Protein AF-A0A939XNK9-F1 (afdb_monomer)

Foldseek 3Di:
DEQCVVPPPVLVVVLVCVVVVDDDDYYHLFCCCVDPVSCVSNVVSDDDDDDDFDDLVVLCVLVVHDQDVPSCPPPCVVVSVVSVVVCVVQNRHSCCVVDPPRVVVVVVVVVCLLVPQQCVVVVQPDSPLLVLLVVVCVVQVPHDDDLVNSQVSSVVVVDHDDSVSSVVSVVSCVRSVNDDDDDDPPDPPPDD

Mean predicted aligned error: 6.75 Å

Secondary structure (DSSP, 8-state):
--SGGGSTTHHHHHHHHHHTT-------SSGGGGSHHHHHHHTT-------PSPPHHHHHHHTT-PPPTTGGGSTHHHHHHHHHHHHHHH-S-GGGGT-S-HHHHHHHHHHHIIIIIIIITTT-S-HHHHHHHHHHHHHTTTS---HHHHHHHHHTTT----HHHHHHHHHHHHHTTS------TTS-----

Structure (mmCIF, N/CA/C/O backbone):
data_AF-A0A939XNK9-F1
#
_entry.id   AF-A0A939XNK9-F1
#
loop_
_atom_site.group_PDB
_atom_site.id
_atom_site.type_symbol
_atom_site.label_atom_id
_atom_site.label_alt_id
_atom_site.label_comp_id
_atom_site.label_asym_id
_atom_site.label_entity_id
_atom_site.label_seq_id
_atom_site.pdbx_PDB_ins_code
_atom_site.Cartn_x
_atom_site.Cartn_y
_atom_site.Cartn_z
_atom_site.occupancy
_atom_site.B_iso_or_equiv
_atom_site.auth_seq_id
_atom_site.auth_comp_id
_atom_site.auth_asym_id
_atom_site.auth_atom_id
_atom_site.pdbx_PDB_model_num
ATOM 1 N N . MET A 1 1 ? -12.037 -14.938 -11.636 1.00 82.06 1 MET A N 1
ATOM 2 C CA . MET A 1 1 ? -13.053 -14.245 -10.818 1.00 82.06 1 MET A CA 1
ATOM 3 C C . MET A 1 1 ? -12.400 -12.977 -10.329 1.00 82.06 1 MET A C 1
ATOM 5 O O . MET A 1 1 ? -11.336 -13.089 -9.734 1.00 82.06 1 MET A O 1
ATOM 9 N N . ASP A 1 2 ? -12.969 -11.823 -10.664 1.00 85.50 2 ASP A N 1
ATOM 10 C CA . ASP A 1 2 ? -12.349 -10.524 -10.394 1.00 85.50 2 ASP A CA 1
ATOM 11 C C . ASP A 1 2 ? -13.066 -9.781 -9.272 1.00 85.50 2 ASP A C 1
ATOM 13 O O . ASP A 1 2 ? -14.281 -9.925 -9.128 1.00 85.50 2 ASP A O 1
ATOM 17 N N . GLU A 1 3 ? -12.301 -9.037 -8.473 1.00 81.88 3 GLU A N 1
ATOM 18 C CA . GLU A 1 3 ? -12.779 -8.264 -7.320 1.00 81.88 3 GLU A CA 1
ATOM 19 C C . GLU A 1 3 ? -13.677 -9.085 -6.372 1.00 81.88 3 GLU A C 1
ATOM 21 O O . GLU A 1 3 ? -14.705 -8.614 -5.864 1.00 81.88 3 GLU A O 1
ATOM 26 N N . ILE A 1 4 ? -13.297 -10.352 -6.146 1.00 84.25 4 ILE A N 1
ATOM 27 C CA . ILE A 1 4 ? -14.173 -11.332 -5.494 1.00 84.25 4 ILE A CA 1
ATOM 28 C C . ILE A 1 4 ? -14.442 -11.012 -4.019 1.00 84.25 4 ILE A C 1
ATOM 30 O O . ILE A 1 4 ? -15.428 -11.475 -3.454 1.00 84.25 4 ILE A O 1
ATOM 34 N N . GLN A 1 5 ? -13.607 -10.174 -3.397 1.00 78.00 5 GLN A N 1
ATOM 35 C CA . GLN A 1 5 ? -13.749 -9.746 -2.004 1.00 78.00 5 GLN A CA 1
ATOM 36 C C . GLN A 1 5 ? -15.013 -8.914 -1.720 1.00 78.00 5 GLN A C 1
ATOM 38 O O . GLN A 1 5 ? -15.206 -8.466 -0.588 1.00 78.00 5 GLN A O 1
ATOM 43 N N . ASN A 1 6 ? -15.829 -8.652 -2.740 1.00 81.12 6 ASN A N 1
ATOM 44 C CA . ASN A 1 6 ? -17.124 -7.986 -2.628 1.00 81.12 6 ASN A CA 1
ATOM 45 C C . ASN A 1 6 ? -18.311 -8.968 -2.641 1.00 81.12 6 ASN A C 1
ATOM 47 O O . ASN A 1 6 ? -19.452 -8.527 -2.538 1.00 81.12 6 ASN A O 1
ATOM 51 N N . ILE A 1 7 ? -18.067 -10.272 -2.800 1.00 85.69 7 ILE A N 1
ATOM 52 C CA . ILE A 1 7 ? -19.102 -11.310 -2.870 1.00 85.69 7 ILE A CA 1
ATOM 53 C C . ILE A 1 7 ? -18.978 -12.199 -1.638 1.00 85.69 7 ILE A C 1
ATOM 55 O O . ILE A 1 7 ? -17.939 -12.809 -1.446 1.00 85.69 7 ILE A O 1
ATOM 59 N N . ASP A 1 8 ? -20.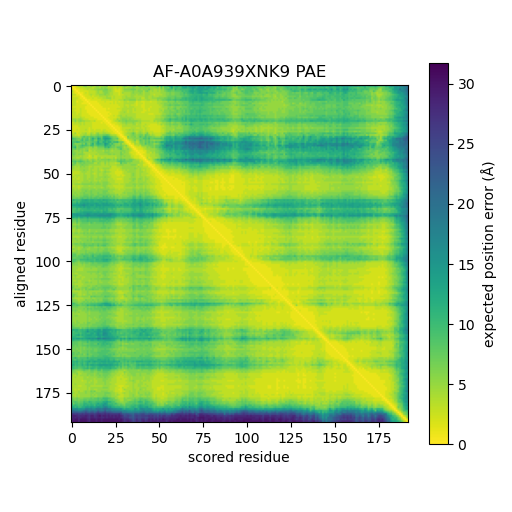023 -12.329 -0.829 1.00 85.19 8 ASP A N 1
ATOM 60 C CA . ASP A 1 8 ? -19.979 -13.191 0.358 1.00 85.19 8 ASP A CA 1
ATOM 61 C C . ASP A 1 8 ? -20.015 -14.689 -0.004 1.00 85.19 8 ASP A C 1
ATOM 63 O O . ASP A 1 8 ? -20.729 -1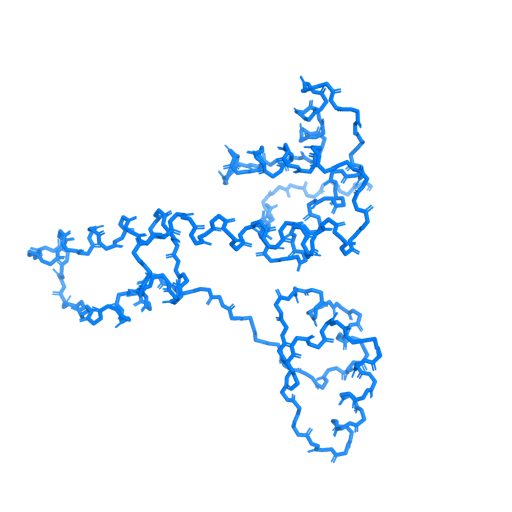5.115 -0.915 1.00 85.19 8 ASP A O 1
ATOM 67 N N . GLY A 1 9 ? -19.249 -15.511 0.725 1.00 86.12 9 GLY A N 1
ATOM 68 C CA . GLY A 1 9 ? -19.231 -16.974 0.575 1.00 86.12 9 GLY A CA 1
ATOM 69 C C . GLY A 1 9 ? -18.524 -17.492 -0.683 1.00 86.12 9 GLY A C 1
ATOM 70 O O . GLY A 1 9 ? -18.608 -18.687 -1.003 1.00 86.12 9 GLY A O 1
ATOM 71 N N . TRP A 1 10 ? -17.816 -16.623 -1.407 1.00 88.69 10 TRP A N 1
ATOM 72 C CA . TRP A 1 10 ? -17.075 -16.974 -2.619 1.00 88.69 10 TRP A CA 1
ATOM 73 C C . TRP A 1 10 ? -16.047 -18.086 -2.387 1.00 88.69 10 TRP A C 1
ATOM 75 O O . TRP A 1 10 ? -15.791 -18.908 -3.270 1.00 88.69 10 TRP A O 1
ATOM 85 N N . GLU A 1 11 ? -15.476 -18.144 -1.188 1.00 87.31 11 GLU A N 1
ATOM 86 C CA . GLU A 1 11 ? -14.452 -19.094 -0.786 1.00 87.31 11 GLU A CA 1
ATOM 87 C C . GLU A 1 11 ? -14.973 -20.537 -0.800 1.00 87.31 11 GLU A C 1
ATOM 89 O O . GLU A 1 11 ? -14.255 -21.461 -1.189 1.00 87.31 11 GLU A O 1
ATOM 94 N N . HIS A 1 12 ? -16.251 -20.750 -0.473 1.00 89.00 12 HIS A N 1
ATOM 95 C CA . HIS A 1 12 ? -16.884 -22.065 -0.563 1.00 89.00 12 HIS A CA 1
ATOM 96 C C . HIS A 1 12 ? -17.082 -22.503 -2.013 1.00 89.00 12 HIS A C 1
ATOM 98 O O . HIS A 1 12 ? -16.862 -23.674 -2.342 1.00 89.00 12 HIS A O 1
ATOM 104 N N . PHE A 1 13 ? -17.450 -21.565 -2.886 1.00 89.75 13 PHE A N 1
ATOM 105 C CA . PHE A 1 13 ? -17.590 -21.814 -4.316 1.00 89.75 13 PHE A CA 1
ATOM 106 C C . PHE A 1 13 ? -16.238 -22.148 -4.959 1.00 89.75 13 PHE A C 1
ATOM 108 O O . PHE A 1 13 ? -16.115 -23.176 -5.628 1.00 89.75 13 PHE A O 1
ATOM 115 N N . ALA A 1 14 ? -15.206 -21.346 -4.684 1.00 89.62 14 ALA A N 1
ATOM 116 C CA . ALA A 1 14 ? -13.844 -21.591 -5.153 1.00 89.62 14 ALA A CA 1
ATOM 117 C C . ALA A 1 14 ? -13.315 -22.951 -4.669 1.00 89.62 14 ALA A C 1
ATOM 119 O O . ALA A 1 14 ? -12.766 -23.726 -5.452 1.00 89.62 14 ALA A O 1
ATOM 120 N N . ARG A 1 15 ? -13.561 -23.295 -3.398 1.00 88.69 15 ARG A N 1
ATOM 121 C CA . ARG A 1 15 ? -13.185 -24.592 -2.821 1.00 88.69 15 ARG A CA 1
ATOM 122 C C . ARG A 1 15 ? -13.863 -25.770 -3.516 1.00 88.69 15 ARG A C 1
ATOM 124 O O . ARG A 1 15 ? -13.224 -26.803 -3.714 1.00 88.69 15 ARG A O 1
ATOM 131 N N . ARG A 1 16 ? -15.146 -25.640 -3.866 1.00 91.38 16 ARG A N 1
ATOM 132 C CA . ARG A 1 16 ? -15.883 -26.676 -4.603 1.00 91.38 16 ARG A CA 1
ATOM 133 C C . ARG A 1 16 ? -15.272 -26.904 -5.985 1.00 91.38 16 ARG A C 1
ATOM 135 O O . ARG A 1 16 ? -14.986 -28.044 -6.324 1.00 91.38 16 ARG A O 1
ATOM 142 N N . LEU A 1 17 ? -14.990 -25.836 -6.731 1.00 91.25 17 LEU A N 1
ATOM 143 C CA . LEU A 1 17 ? -14.341 -25.938 -8.043 1.00 91.25 17 LEU A CA 1
ATOM 144 C C . LEU A 1 17 ? -12.946 -26.576 -7.953 1.00 91.25 17 LEU A C 1
ATOM 146 O O . LEU A 1 17 ? -12.608 -27.449 -8.749 1.00 91.25 17 LEU A O 1
ATOM 150 N N . ALA A 1 18 ? -12.160 -26.203 -6.941 1.00 88.75 18 ALA A N 1
ATOM 151 C CA . ALA A 1 18 ? -10.854 -26.810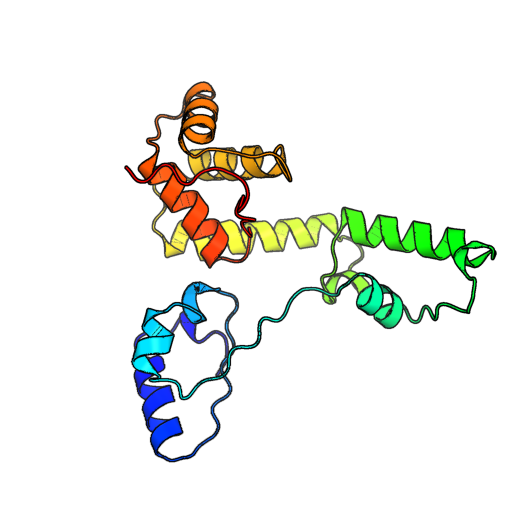 -6.704 1.00 88.75 18 ALA A CA 1
ATOM 152 C C . ALA A 1 18 ? -10.954 -28.309 -6.343 1.00 88.75 18 ALA A C 1
ATOM 154 O O . ALA A 1 18 ? -10.109 -29.102 -6.761 1.00 88.75 18 ALA A O 1
ATOM 155 N N . ASN A 1 19 ? -11.986 -28.725 -5.590 1.00 90.00 19 ASN A N 1
ATOM 156 C CA . ASN A 1 19 ? -12.263 -30.146 -5.319 1.00 90.00 19 ASN A CA 1
ATOM 157 C C . ASN A 1 19 ? -12.548 -30.927 -6.608 1.00 90.00 19 ASN A C 1
ATOM 159 O O . ASN A 1 19 ? -12.080 -32.054 -6.754 1.00 90.00 19 ASN A O 1
ATOM 163 N N . GLU A 1 20 ? -13.256 -30.305 -7.547 1.00 93.62 20 GLU A N 1
ATOM 164 C CA . GLU A 1 20 ? -13.547 -30.843 -8.880 1.00 93.62 20 GLU A CA 1
ATOM 165 C C . GLU A 1 20 ? -12.349 -30.762 -9.847 1.00 93.62 20 GLU A C 1
ATOM 167 O O . GLU A 1 20 ? -12.487 -31.070 -11.026 1.00 93.62 20 GLU A O 1
ATOM 172 N N . LYS A 1 21 ? -11.154 -30.406 -9.349 1.00 91.25 21 LYS A N 1
ATOM 173 C CA . LYS A 1 21 ? -9.891 -30.312 -10.104 1.00 91.25 21 LYS A CA 1
ATOM 174 C C . LYS A 1 21 ? -9.840 -29.188 -11.144 1.00 91.25 21 LYS A C 1
ATOM 176 O O . LYS A 1 21 ? -8.947 -29.191 -11.989 1.00 91.25 21 LYS A O 1
ATOM 181 N N . TYR A 1 22 ? -10.718 -28.192 -11.047 1.00 93.19 22 TYR A N 1
ATOM 182 C CA . TYR A 1 22 ? -10.589 -26.970 -11.838 1.00 93.19 22 TYR A CA 1
ATOM 183 C C . TYR A 1 22 ? -9.536 -26.026 -11.254 1.00 93.19 22 TYR A C 1
ATOM 185 O O . TYR A 1 22 ? -9.444 -25.839 -10.038 1.00 93.19 22 TYR A O 1
ATOM 193 N N . THR A 1 23 ? -8.792 -25.360 -12.137 1.00 90.06 23 THR A N 1
ATOM 194 C CA . THR A 1 23 ? -7.927 -24.234 -11.770 1.00 90.06 23 THR A CA 1
ATOM 195 C C . THR A 1 23 ? -8.760 -22.960 -11.702 1.00 90.06 23 THR A C 1
ATOM 197 O O . THR A 1 23 ? -9.348 -22.542 -12.699 1.00 90.06 23 THR A O 1
ATOM 200 N N . VAL A 1 24 ? -8.799 -22.323 -10.531 1.00 88.94 24 VAL A N 1
ATOM 201 C CA . VAL A 1 24 ? -9.557 -21.087 -10.307 1.00 88.94 24 VAL A CA 1
ATOM 202 C C . VAL A 1 24 ? -8.586 -19.930 -10.112 1.00 88.94 24 VAL A C 1
ATOM 204 O O . VAL A 1 24 ? -7.810 -19.921 -9.161 1.00 88.94 24 VAL A O 1
ATOM 207 N N . TYR A 1 25 ? -8.652 -18.939 -10.999 1.00 89.00 25 TYR A N 1
ATOM 208 C CA . TYR A 1 25 ? -7.920 -17.684 -10.843 1.00 89.00 25 TYR A CA 1
ATOM 209 C C . TYR A 1 25 ? -8.801 -16.653 -10.156 1.00 89.00 25 TYR A C 1
ATOM 211 O O . TYR A 1 25 ? -9.937 -16.402 -10.580 1.00 89.00 25 TYR A O 1
ATOM 219 N N . ILE A 1 26 ? -8.262 -16.058 -9.101 1.00 88.12 26 ILE A N 1
ATOM 220 C CA . ILE A 1 26 ? -8.970 -15.123 -8.241 1.00 88.12 26 ILE A CA 1
ATOM 221 C C . ILE A 1 26 ? -8.119 -13.872 -8.102 1.00 88.12 26 ILE A C 1
ATOM 223 O O . ILE A 1 26 ? -6.935 -13.962 -7.785 1.00 88.12 26 ILE A O 1
ATOM 227 N N . THR A 1 27 ? -8.728 -12.721 -8.350 1.00 88.12 27 THR A N 1
ATOM 228 C CA . THR A 1 27 ? -8.104 -11.412 -8.183 1.00 88.12 27 THR A CA 1
ATOM 229 C C . THR A 1 27 ? -8.916 -10.575 -7.208 1.00 88.12 27 THR A C 1
ATOM 231 O O . THR A 1 27 ? -10.133 -10.729 -7.076 1.00 88.12 27 THR A O 1
ATOM 234 N N . GLY A 1 28 ? -8.210 -9.701 -6.501 1.00 85.00 28 GLY A N 1
ATOM 235 C CA . GLY A 1 28 ? -8.791 -8.749 -5.576 1.00 85.00 28 GLY A CA 1
ATOM 236 C C . GLY A 1 28 ? -7.758 -7.719 -5.160 1.00 85.00 28 GLY A C 1
ATOM 237 O O . GLY A 1 28 ? -6.571 -8.016 -5.036 1.00 85.00 28 GLY A O 1
ATOM 238 N N . SER A 1 29 ? -8.219 -6.494 -4.959 1.00 78.88 29 SER A N 1
ATOM 239 C CA . SER A 1 29 ? -7.391 -5.331 -4.639 1.00 78.88 29 SER A CA 1
ATOM 240 C C . SER A 1 29 ? -7.123 -5.163 -3.134 1.00 78.88 29 SER A C 1
ATOM 242 O O . SER A 1 29 ? -6.476 -4.203 -2.723 1.00 78.88 29 SER A O 1
ATOM 244 N N . ASN A 1 30 ? -7.585 -6.102 -2.299 1.00 75.56 30 ASN A N 1
ATOM 245 C CA . ASN A 1 30 ? -7.521 -6.029 -0.837 1.00 75.56 30 ASN A CA 1
ATOM 246 C C . ASN A 1 30 ? -6.747 -7.214 -0.229 1.00 75.56 30 ASN A C 1
ATOM 248 O O . ASN A 1 30 ? -6.983 -8.370 -0.586 1.00 75.56 30 ASN A O 1
ATOM 252 N N . ALA A 1 31 ? -5.883 -6.938 0.752 1.00 69.19 31 ALA A N 1
ATOM 253 C CA . ALA A 1 31 ? -5.050 -7.941 1.416 1.00 69.19 31 ALA A CA 1
ATOM 254 C C . ALA A 1 31 ? -5.833 -8.904 2.322 1.00 69.19 31 ALA A C 1
ATOM 256 O O . ALA A 1 31 ? -5.334 -9.983 2.631 1.00 69.19 31 ALA A O 1
ATOM 257 N N . LYS A 1 32 ? -7.078 -8.591 2.707 1.00 68.31 32 LYS A N 1
ATOM 258 C CA . LYS A 1 32 ? -7.962 -9.515 3.435 1.00 68.31 32 LYS A CA 1
ATOM 259 C C . LYS A 1 32 ? -8.166 -10.818 2.667 1.00 68.31 32 LYS A C 1
ATOM 261 O O . LYS A 1 32 ? -8.354 -11.848 3.300 1.00 68.31 32 LYS A O 1
ATOM 266 N N . MET A 1 33 ? -8.045 -10.806 1.338 1.00 67.75 33 MET A N 1
ATOM 267 C CA . MET A 1 33 ? -8.027 -12.019 0.512 1.00 67.75 33 MET A CA 1
ATOM 268 C C . MET A 1 33 ? -6.898 -13.000 0.854 1.00 67.75 33 MET A C 1
ATOM 270 O O . MET A 1 33 ? -7.030 -14.199 0.628 1.00 67.75 33 MET A O 1
ATOM 274 N N . LEU A 1 34 ? -5.809 -12.493 1.428 1.00 63.47 34 LEU A N 1
ATOM 275 C CA . LEU A 1 34 ? -4.648 -13.253 1.882 1.00 63.47 34 LEU A CA 1
ATOM 276 C C . LEU A 1 34 ? -4.752 -13.641 3.367 1.00 63.47 34 LEU A C 1
ATOM 278 O O . LEU A 1 34 ? -3.807 -14.195 3.927 1.00 63.47 34 LEU A O 1
ATOM 282 N N . SER A 1 35 ? -5.876 -13.333 4.025 1.00 69.38 35 SER A N 1
ATOM 283 C CA . SER A 1 35 ? -6.068 -13.593 5.453 1.00 69.38 35 SER A CA 1
ATOM 284 C C . SER A 1 35 ? -6.036 -15.083 5.781 1.00 69.38 35 SER A C 1
ATOM 286 O O . SER A 1 35 ? -6.500 -15.924 5.008 1.00 69.38 35 SER A O 1
ATOM 288 N N . ARG A 1 36 ? -5.549 -15.402 6.987 1.00 64.69 36 ARG A N 1
ATOM 289 C CA . ARG A 1 36 ? -5.492 -16.772 7.527 1.00 64.69 36 ARG A CA 1
ATOM 290 C C . ARG A 1 36 ? -6.845 -17.491 7.482 1.00 64.69 36 ARG A C 1
ATOM 292 O O . ARG A 1 36 ? -6.871 -18.708 7.321 1.00 64.69 36 ARG A O 1
ATOM 299 N N . ASP A 1 37 ? -7.952 -16.759 7.567 1.00 70.00 37 ASP A N 1
ATOM 300 C CA . ASP A 1 37 ? -9.303 -17.325 7.515 1.00 70.00 37 ASP A CA 1
ATOM 301 C C . ASP A 1 37 ? -9.588 -17.963 6.148 1.00 70.00 37 ASP A C 1
ATOM 303 O O . ASP A 1 37 ? -10.008 -19.118 6.067 1.00 70.00 37 ASP A O 1
ATOM 307 N N . ILE A 1 38 ? -9.257 -17.266 5.056 1.00 76.56 38 ILE A N 1
ATOM 308 C CA . ILE A 1 38 ? -9.403 -17.792 3.690 1.00 76.56 38 ILE A CA 1
ATOM 309 C C . ILE A 1 38 ? -8.438 -18.952 3.455 1.00 76.56 38 ILE A C 1
ATOM 311 O O . ILE A 1 38 ? -8.825 -19.971 2.878 1.00 76.56 38 ILE A O 1
ATOM 315 N N . GLN A 1 39 ? -7.204 -18.836 3.955 1.00 76.31 39 GLN A N 1
ATOM 316 C CA . GLN A 1 39 ? -6.214 -19.913 3.878 1.00 76.31 39 GLN A CA 1
ATOM 317 C C . GLN A 1 39 ? -6.727 -21.198 4.545 1.00 76.31 39 GLN A C 1
ATOM 319 O O . GLN A 1 39 ? -6.592 -22.293 3.990 1.00 76.31 39 GLN A O 1
ATOM 324 N N . THR A 1 40 ? -7.379 -21.053 5.702 1.00 78.25 40 THR A N 1
ATOM 325 C CA . THR A 1 40 ? -7.991 -22.155 6.454 1.00 78.25 40 THR A CA 1
ATOM 326 C C . THR A 1 40 ? -9.143 -22.785 5.670 1.00 78.25 40 THR A C 1
ATOM 328 O O . THR A 1 40 ? -9.219 -24.009 5.566 1.00 78.25 40 THR A O 1
ATOM 331 N N . ILE A 1 41 ? -10.010 -21.975 5.052 1.00 83.56 41 ILE A N 1
ATOM 332 C CA . ILE A 1 41 ? -11.163 -22.475 4.285 1.00 83.56 41 ILE A CA 1
ATOM 333 C C . ILE A 1 41 ? -10.720 -23.231 3.027 1.00 83.56 41 ILE A C 1
ATOM 335 O O . ILE A 1 41 ? -11.267 -24.298 2.722 1.00 83.56 41 ILE A O 1
ATOM 339 N N . LEU A 1 42 ? -9.722 -22.711 2.309 1.00 82.44 42 LEU A N 1
ATOM 340 C CA . LEU A 1 42 ? -9.180 -23.338 1.102 1.00 82.44 42 LEU A CA 1
ATOM 341 C C . LEU A 1 42 ? -8.281 -24.545 1.423 1.00 82.44 42 LEU A C 1
ATOM 343 O O . LEU A 1 42 ? -8.082 -25.406 0.563 1.00 82.44 42 LEU A O 1
ATOM 347 N N . GLY A 1 43 ? -7.798 -24.672 2.663 1.00 80.56 43 GLY A N 1
ATOM 348 C CA . GLY A 1 43 ? -7.100 -25.858 3.164 1.00 80.56 43 GLY A CA 1
ATOM 349 C C . GLY A 1 43 ? -5.846 -26.192 2.356 1.00 80.56 43 GLY A C 1
ATOM 350 O O . GLY A 1 43 ? -5.701 -27.320 1.891 1.00 80.56 43 GLY A O 1
ATOM 351 N N . GLY A 1 44 ? -5.002 -25.187 2.101 1.00 77.19 44 GLY A N 1
ATOM 352 C CA . GLY A 1 44 ? -3.741 -25.336 1.360 1.00 77.19 44 GLY A CA 1
ATOM 353 C C . GLY A 1 44 ? -3.877 -25.508 -0.159 1.00 77.19 44 GLY A C 1
ATOM 354 O O . GLY A 1 44 ? -2.875 -25.668 -0.846 1.00 77.19 44 GLY A O 1
ATOM 355 N N . ARG A 1 45 ? -5.095 -25.456 -0.717 1.00 80.75 45 ARG A N 1
ATOM 356 C CA . ARG A 1 45 ? -5.349 -25.566 -2.170 1.00 80.75 45 ARG A CA 1
ATOM 357 C C . ARG A 1 45 ? -5.362 -24.210 -2.866 1.00 80.75 45 ARG A C 1
ATOM 359 O O . ARG A 1 45 ? -6.231 -23.929 -3.688 1.00 80.75 45 ARG A O 1
ATOM 366 N N . TYR A 1 46 ? -4.425 -23.356 -2.498 1.00 82.31 46 TYR A N 1
ATOM 367 C CA . TYR A 1 46 ? -4.270 -22.039 -3.089 1.00 82.31 46 TYR A CA 1
ATOM 368 C C . TYR A 1 46 ? -2.787 -21.681 -3.125 1.00 82.31 46 TYR A C 1
ATOM 370 O O . TYR A 1 46 ? -1.986 -22.212 -2.357 1.00 82.31 46 TYR A O 1
ATOM 378 N N . TRP A 1 47 ? -2.442 -20.782 -4.036 1.00 83.12 47 TRP A N 1
ATOM 379 C CA . TRP A 1 47 ? -1.131 -20.162 -4.105 1.00 83.12 47 TRP A CA 1
ATOM 380 C C . TRP A 1 47 ? -1.347 -18.662 -4.234 1.00 83.12 47 TRP A C 1
ATOM 382 O O . TRP A 1 47 ? -2.026 -18.219 -5.164 1.00 83.12 47 TRP A O 1
ATOM 392 N N . ASP A 1 48 ? -0.823 -17.889 -3.291 1.00 82.19 48 ASP A N 1
ATOM 393 C CA . ASP A 1 48 ? -0.923 -16.441 -3.320 1.00 82.19 48 ASP A CA 1
ATOM 394 C C . ASP A 1 48 ? 0.212 -15.804 -4.124 1.00 82.19 48 ASP A C 1
ATOM 396 O O . ASP A 1 48 ? 1.370 -16.219 -4.086 1.00 82.19 48 ASP A O 1
ATOM 400 N N . VAL A 1 49 ? -0.140 -14.766 -4.881 1.00 85.75 49 VAL A N 1
ATOM 401 C CA . VAL A 1 49 ? 0.818 -13.929 -5.599 1.00 85.75 49 VAL A CA 1
ATOM 402 C C . VAL A 1 49 ? 0.454 -12.480 -5.330 1.00 85.75 49 VAL A C 1
ATOM 404 O O . VAL A 1 49 ? -0.577 -11.993 -5.790 1.00 85.75 49 VAL A O 1
ATOM 407 N N . ALA A 1 50 ? 1.311 -11.784 -4.588 1.00 85.50 50 ALA A N 1
ATOM 408 C CA . ALA A 1 50 ? 1.190 -10.347 -4.413 1.00 85.50 50 ALA A CA 1
ATOM 409 C C . ALA A 1 50 ? 1.742 -9.626 -5.651 1.00 85.50 50 ALA A C 1
ATOM 411 O O . ALA A 1 50 ? 2.900 -9.820 -6.030 1.00 85.50 50 ALA A O 1
ATOM 412 N N . VAL A 1 51 ? 0.914 -8.785 -6.272 1.00 88.69 51 VAL A N 1
ATOM 413 C CA . VAL A 1 51 ? 1.311 -7.944 -7.407 1.00 88.69 51 VAL A CA 1
ATOM 414 C C . VAL A 1 51 ? 1.525 -6.525 -6.901 1.00 88.69 51 VAL A C 1
ATOM 416 O O . VAL A 1 51 ? 0.588 -5.859 -6.468 1.00 88.69 51 VAL A O 1
ATOM 419 N N . TYR A 1 52 ? 2.773 -6.072 -6.949 1.00 90.19 52 TYR A N 1
ATOM 420 C CA . TYR A 1 52 ? 3.158 -4.724 -6.543 1.00 90.19 52 TYR A CA 1
ATOM 421 C C . TYR A 1 52 ? 3.262 -3.795 -7.759 1.00 90.19 52 TYR A C 1
ATOM 423 O O . TYR A 1 52 ? 3.405 -4.273 -8.890 1.00 90.19 52 TYR A O 1
ATOM 431 N N . PRO A 1 53 ? 3.240 -2.464 -7.550 1.00 93.12 53 PRO A N 1
ATOM 432 C CA . PRO A 1 53 ? 3.686 -1.526 -8.571 1.00 93.12 53 PRO A CA 1
ATOM 433 C C . PRO A 1 53 ? 5.101 -1.875 -9.045 1.00 93.12 53 PRO A C 1
ATOM 435 O O . PRO A 1 53 ? 5.851 -2.556 -8.342 1.00 93.12 53 PRO A O 1
ATOM 438 N N . PHE A 1 54 ? 5.486 -1.374 -10.218 1.00 95.94 54 PHE A N 1
ATOM 439 C CA . PHE A 1 54 ? 6.809 -1.637 -10.766 1.00 95.94 54 PHE A CA 1
ATOM 440 C C . PHE A 1 54 ? 7.902 -1.304 -9.760 1.00 95.94 54 PHE A C 1
ATOM 442 O O . PHE A 1 54 ? 7.932 -0.215 -9.191 1.00 95.94 54 PHE A O 1
ATOM 449 N N . SER A 1 55 ? 8.857 -2.215 -9.619 1.00 95.62 55 SER A N 1
ATOM 450 C CA . SER A 1 55 ? 10.172 -1.872 -9.101 1.00 95.62 55 SER A CA 1
ATOM 451 C C . SER A 1 55 ? 10.836 -0.837 -10.012 1.00 95.62 55 SER A C 1
ATOM 453 O O . SER A 1 55 ? 10.534 -0.741 -11.204 1.00 95.62 55 SER A O 1
ATOM 455 N N . PHE A 1 56 ? 11.822 -0.098 -9.502 1.00 95.56 56 PHE A N 1
ATOM 456 C CA . PHE A 1 56 ? 12.530 0.882 -10.331 1.00 95.56 56 PHE A CA 1
ATOM 457 C C . PHE A 1 56 ? 13.162 0.254 -11.591 1.00 95.56 56 PHE A C 1
ATOM 459 O O . PHE A 1 56 ? 13.174 0.856 -12.664 1.00 95.56 56 PHE A O 1
ATOM 466 N N . LYS A 1 57 ? 13.621 -1.001 -11.500 1.00 93.94 57 LYS A N 1
ATOM 467 C CA . LYS A 1 57 ? 14.145 -1.755 -12.647 1.00 93.94 57 LYS A CA 1
ATOM 468 C C . LYS A 1 57 ? 13.068 -2.021 -13.704 1.00 93.94 57 LYS A C 1
ATOM 470 O O . LYS A 1 57 ? 13.329 -1.858 -14.896 1.00 93.94 57 LYS A O 1
ATOM 475 N N . GLU A 1 58 ? 11.873 -2.426 -13.287 1.00 95.62 58 GLU A N 1
ATOM 476 C CA . GLU A 1 58 ? 10.735 -2.619 -14.194 1.00 95.62 58 GLU A CA 1
ATOM 477 C C . GLU A 1 58 ? 10.259 -1.293 -14.780 1.00 95.62 58 GLU A C 1
ATOM 479 O O . GLU A 1 58 ? 9.958 -1.231 -15.967 1.00 95.62 58 GLU A O 1
ATOM 484 N N . PHE A 1 59 ? 10.294 -0.216 -13.996 1.00 95.81 59 PHE A N 1
ATOM 485 C CA . PHE A 1 59 ? 9.960 1.127 -14.453 1.00 95.81 59 PHE A CA 1
ATOM 486 C C . PHE A 1 59 ? 10.907 1.612 -15.563 1.00 95.81 59 PHE A C 1
ATOM 488 O O . PHE A 1 59 ? 10.453 2.133 -16.583 1.00 95.81 59 PHE A O 1
ATOM 495 N N . LEU A 1 60 ? 12.218 1.375 -15.423 1.00 94.31 60 LEU A N 1
ATOM 496 C CA . LEU A 1 60 ? 13.200 1.637 -16.483 1.00 94.31 60 LEU A CA 1
ATOM 497 C C . LEU A 1 60 ? 12.915 0.805 -17.738 1.00 94.31 60 LEU A C 1
ATOM 499 O O . LEU A 1 60 ? 12.924 1.340 -18.849 1.00 94.31 60 LEU A O 1
ATOM 503 N N . LYS A 1 61 ? 12.609 -0.488 -17.565 1.00 94.06 61 LYS A N 1
ATOM 504 C CA . LYS A 1 61 ? 12.259 -1.385 -18.674 1.00 94.06 61 LYS A CA 1
ATOM 505 C C . LYS A 1 61 ? 10.998 -0.911 -19.401 1.00 94.06 61 LYS A C 1
ATOM 507 O O . LYS A 1 61 ? 10.995 -0.870 -20.626 1.00 94.06 61 LYS A O 1
ATOM 512 N N . ALA A 1 62 ? 9.968 -0.503 -18.666 1.00 93.31 62 ALA A N 1
ATOM 513 C CA . ALA A 1 62 ? 8.720 0.015 -19.220 1.00 93.31 62 ALA A CA 1
ATOM 514 C C . ALA A 1 62 ? 8.912 1.352 -19.962 1.00 93.31 62 ALA A C 1
ATOM 516 O O . ALA A 1 62 ? 8.162 1.665 -20.882 1.00 93.31 62 ALA A O 1
ATOM 517 N N . ARG A 1 63 ? 9.959 2.113 -19.617 1.00 91.19 63 ARG A N 1
ATOM 518 C CA . ARG A 1 63 ? 10.410 3.310 -20.350 1.00 91.19 63 ARG A CA 1
ATOM 519 C C . ARG A 1 63 ? 11.399 3.030 -21.479 1.00 91.19 63 ARG A C 1
ATOM 521 O O . ARG A 1 63 ? 11.942 3.973 -22.046 1.00 91.19 63 ARG A O 1
ATOM 528 N N . ASN A 1 64 ? 11.635 1.762 -21.814 1.00 91.94 64 ASN A N 1
ATOM 529 C CA . ASN A 1 64 ? 12.596 1.334 -22.833 1.00 91.94 64 ASN A CA 1
ATOM 530 C C . ASN A 1 64 ? 14.042 1.797 -22.567 1.00 91.94 64 ASN A C 1
ATOM 532 O O . ASN A 1 64 ? 14.833 1.943 -23.498 1.00 91.94 64 ASN A O 1
ATOM 536 N N . VAL A 1 65 ? 14.417 1.992 -21.299 1.00 91.44 65 VAL A N 1
ATOM 537 C CA . VAL A 1 65 ? 15.785 2.350 -20.909 1.00 91.44 65 VAL A CA 1
ATOM 538 C C . VAL A 1 65 ? 16.573 1.081 -20.608 1.00 91.44 65 VAL A C 1
ATOM 540 O O . VAL A 1 65 ? 16.313 0.384 -19.626 1.00 91.44 65 VAL A O 1
ATOM 543 N N . LYS A 1 66 ? 17.557 0.781 -21.460 1.00 88.62 66 LYS A N 1
ATOM 544 C CA . LYS A 1 66 ? 18.520 -0.303 -21.238 1.00 88.62 66 LYS A CA 1
ATOM 545 C C . LYS A 1 66 ? 19.772 0.268 -20.583 1.00 88.62 66 LYS A C 1
ATOM 547 O O . LYS A 1 66 ? 20.386 1.190 -21.108 1.00 88.62 66 LYS A O 1
ATOM 552 N N . LEU A 1 67 ? 20.132 -0.281 -19.427 1.00 90.06 67 LEU A N 1
ATOM 553 C CA . LEU A 1 67 ? 21.348 0.099 -18.718 1.00 90.06 67 LEU A CA 1
ATOM 554 C C . LEU A 1 67 ? 22.534 -0.669 -19.303 1.00 90.06 67 LEU A C 1
ATOM 556 O O . LEU A 1 67 ? 22.578 -1.897 -19.228 1.00 90.06 67 LEU A O 1
ATOM 560 N N . GLU A 1 68 ? 23.490 0.052 -19.877 1.00 88.12 68 GLU A N 1
ATOM 561 C CA . GLU A 1 68 ? 24.765 -0.518 -20.311 1.00 88.12 68 GLU A CA 1
ATOM 562 C C . GLU A 1 68 ? 25.680 -0.809 -19.112 1.00 88.12 68 GLU A C 1
ATOM 564 O O . GLU A 1 68 ? 25.477 -0.313 -17.997 1.00 88.12 68 GLU A O 1
ATOM 569 N N . LYS A 1 69 ? 26.722 -1.617 -19.328 1.00 89.50 69 LYS A N 1
ATOM 570 C CA . LYS A 1 69 ? 27.752 -1.833 -18.308 1.00 89.50 69 LYS A CA 1
ATOM 571 C C . LYS A 1 69 ? 28.405 -0.487 -17.975 1.00 89.50 69 LYS A C 1
ATOM 573 O O . LYS A 1 69 ? 28.739 0.268 -18.879 1.00 89.50 69 LYS A O 1
ATOM 578 N N . ASN A 1 70 ? 28.605 -0.203 -16.688 1.00 89.75 70 ASN A N 1
ATOM 579 C CA . ASN A 1 70 ? 29.209 1.046 -16.206 1.00 89.75 70 ASN A CA 1
ATOM 580 C C . ASN A 1 70 ? 28.419 2.324 -16.572 1.00 89.75 70 ASN A C 1
ATOM 582 O O . ASN A 1 70 ? 29.000 3.409 -16.616 1.00 89.75 70 ASN A O 1
ATOM 586 N N . TRP A 1 71 ? 27.097 2.227 -16.796 1.00 90.25 71 TRP A N 1
ATOM 587 C CA . TRP A 1 71 ? 26.233 3.375 -17.119 1.00 90.25 71 TRP A CA 1
ATOM 588 C C . TRP A 1 71 ? 26.359 4.538 -16.123 1.00 90.25 71 TRP A C 1
ATOM 590 O O . TRP A 1 71 ? 26.146 5.689 -16.507 1.00 90.25 71 TRP A O 1
ATOM 600 N N . GLN A 1 72 ? 26.738 4.252 -14.874 1.00 89.38 72 GLN A N 1
ATOM 601 C CA . GLN A 1 72 ? 26.949 5.229 -13.806 1.00 89.38 72 GLN A CA 1
ATOM 602 C C . GLN A 1 72 ? 28.037 6.259 -14.136 1.00 89.38 72 GLN A C 1
ATOM 604 O O . GLN A 1 72 ? 27.980 7.368 -13.623 1.00 89.38 72 GLN A O 1
ATOM 609 N N . PHE A 1 73 ? 29.000 5.907 -14.992 1.00 90.62 73 PHE A N 1
ATOM 610 C CA . PHE A 1 73 ? 30.096 6.785 -1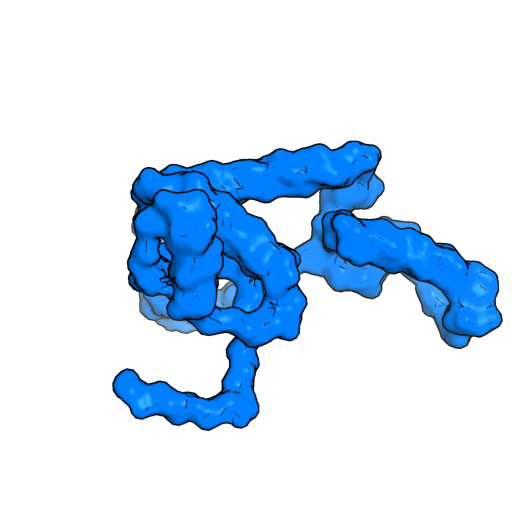5.420 1.00 90.62 73 PHE A CA 1
ATOM 611 C C . PHE A 1 73 ? 29.860 7.392 -16.811 1.00 90.62 73 PHE A C 1
ATOM 613 O O . PHE A 1 73 ? 30.734 8.049 -17.371 1.00 90.62 73 PHE A O 1
ATOM 620 N N . SER A 1 74 ? 28.688 7.145 -17.398 1.00 89.19 74 SER A N 1
ATOM 621 C CA . SER A 1 74 ? 28.324 7.594 -18.741 1.00 89.19 74 SER A CA 1
ATOM 622 C C . SER A 1 74 ? 27.328 8.755 -18.694 1.00 89.19 74 SER A C 1
ATOM 624 O O . SER A 1 74 ? 26.703 9.027 -17.668 1.00 89.19 74 SER A O 1
ATOM 626 N N . LYS A 1 75 ? 27.077 9.384 -19.8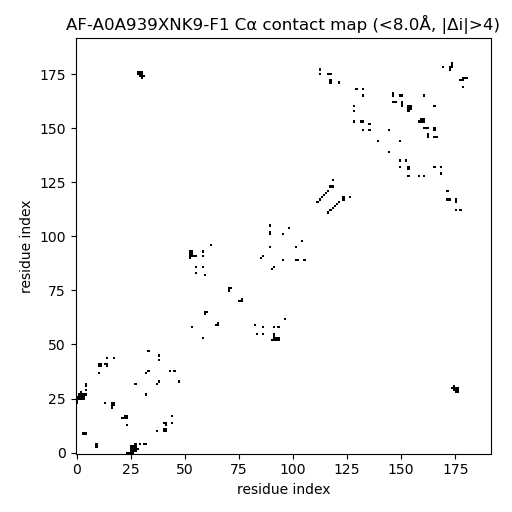49 1.00 83.44 75 LYS A N 1
ATOM 627 C CA . LYS A 1 75 ? 26.026 10.411 -20.002 1.00 83.44 75 LYS A CA 1
ATOM 628 C C . LYS A 1 75 ? 24.621 9.894 -19.641 1.00 83.44 75 LYS A C 1
ATOM 630 O O . LYS A 1 75 ? 23.736 10.685 -19.320 1.00 83.44 75 LYS A O 1
ATOM 635 N N . THR A 1 76 ? 24.418 8.576 -19.646 1.00 87.88 76 THR A N 1
ATOM 636 C CA . THR A 1 76 ? 23.157 7.919 -19.278 1.00 87.88 76 THR A CA 1
ATOM 637 C C . THR A 1 76 ? 22.823 8.094 -17.793 1.00 87.88 76 THR A C 1
ATOM 639 O O . THR A 1 76 ? 21.644 8.089 -17.441 1.00 87.88 76 THR A O 1
ATOM 642 N N . GLN A 1 77 ? 23.816 8.340 -16.926 1.00 92.69 77 GLN A N 1
ATOM 643 C CA . GLN A 1 77 ? 23.614 8.559 -15.488 1.00 92.69 77 GLN A CA 1
ATOM 644 C C . GLN A 1 77 ? 22.593 9.670 -15.202 1.00 92.69 77 GLN A C 1
ATOM 646 O O . GLN A 1 77 ? 21.657 9.458 -14.433 1.00 92.69 77 GLN A O 1
ATOM 651 N N . GLY A 1 78 ? 22.723 10.826 -15.863 1.00 91.00 78 GLY A N 1
ATOM 652 C CA . GLY A 1 78 ? 21.804 11.954 -15.668 1.00 91.00 78 GLY A CA 1
ATOM 653 C C . GLY A 1 78 ? 20.374 11.645 -16.121 1.00 91.00 78 GLY A C 1
ATOM 654 O O . GLY A 1 78 ? 19.409 12.074 -15.490 1.00 91.00 78 GLY A O 1
ATOM 655 N N . THR A 1 79 ? 20.222 10.835 -17.172 1.00 91.88 79 THR A N 1
ATOM 656 C CA . THR A 1 79 ? 18.902 10.382 -17.639 1.00 91.88 79 THR A CA 1
ATOM 657 C C . THR A 1 79 ? 18.256 9.443 -16.623 1.00 91.88 79 THR A C 1
ATOM 659 O O . THR A 1 79 ? 17.081 9.604 -16.300 1.00 91.88 79 THR A O 1
ATOM 662 N N . VAL A 1 80 ? 19.021 8.494 -16.076 1.00 94.38 80 VAL A N 1
ATOM 663 C CA . VAL A 1 80 ? 18.529 7.566 -15.047 1.00 94.38 80 VAL A CA 1
ATOM 664 C C . VAL A 1 80 ? 18.150 8.312 -13.770 1.00 94.38 80 VAL A C 1
ATOM 666 O O . VAL A 1 80 ? 17.091 8.026 -13.221 1.00 94.38 80 VAL A O 1
ATOM 669 N N . ALA A 1 81 ? 18.946 9.297 -13.342 1.00 94.00 81 ALA A N 1
ATOM 670 C CA . ALA A 1 81 ? 18.630 10.136 -12.185 1.00 94.00 81 ALA A CA 1
ATOM 671 C C . ALA A 1 81 ? 17.293 10.873 -12.365 1.00 94.00 81 ALA A C 1
ATOM 673 O O . ALA A 1 81 ? 16.414 10.769 -11.517 1.00 94.00 81 ALA A O 1
ATOM 674 N N . ARG A 1 82 ? 17.067 11.501 -13.526 1.00 93.06 82 ARG A N 1
ATOM 675 C CA . ARG A 1 82 ? 15.794 12.176 -13.825 1.00 93.06 82 ARG A CA 1
ATOM 676 C C . ARG A 1 82 ? 14.594 11.221 -13.831 1.00 93.06 82 ARG A C 1
ATOM 678 O O . ARG A 1 82 ? 13.491 11.601 -13.446 1.00 93.06 82 ARG A O 1
ATOM 685 N N . ILE A 1 83 ? 14.781 9.990 -14.310 1.00 94.19 83 ILE A N 1
ATOM 686 C CA . ILE A 1 83 ? 13.726 8.966 -14.277 1.00 94.19 83 ILE A CA 1
ATOM 687 C C . ILE A 1 83 ? 13.486 8.489 -12.844 1.00 94.19 83 ILE A C 1
ATOM 689 O O . ILE A 1 83 ? 12.339 8.234 -12.479 1.00 94.19 83 ILE A O 1
ATOM 693 N N . PHE A 1 84 ? 14.545 8.378 -12.043 1.00 95.75 84 PHE A N 1
ATOM 694 C CA . PHE A 1 84 ? 14.443 8.046 -10.631 1.00 95.75 84 PHE A CA 1
ATOM 695 C C . PHE A 1 84 ? 13.679 9.112 -9.855 1.00 95.75 84 PHE A C 1
ATOM 697 O O . PHE A 1 84 ? 12.808 8.739 -9.085 1.00 95.75 84 PHE A O 1
ATOM 704 N N . ASP A 1 85 ? 13.907 10.402 -10.107 1.00 95.44 85 ASP A N 1
ATOM 705 C CA . ASP A 1 85 ? 13.133 11.473 -9.467 1.00 95.44 85 ASP A CA 1
ATOM 706 C C . ASP A 1 85 ? 11.632 11.310 -9.740 1.00 95.44 85 ASP A C 1
ATOM 708 O O . ASP A 1 85 ? 10.806 11.347 -8.831 1.00 95.44 85 ASP A O 1
ATOM 712 N N . ASP A 1 86 ? 11.267 11.049 -10.995 1.00 93.56 86 ASP A N 1
ATOM 713 C CA . ASP A 1 86 ? 9.876 10.820 -11.389 1.00 93.56 86 ASP A CA 1
ATOM 714 C C . ASP A 1 86 ? 9.281 9.568 -10.709 1.00 93.56 86 ASP A C 1
ATOM 716 O O . ASP A 1 86 ? 8.159 9.598 -10.206 1.00 93.56 86 ASP A O 1
ATOM 720 N N . TYR A 1 87 ? 10.049 8.480 -10.625 1.00 95.38 87 TYR A N 1
ATOM 721 C CA . TYR A 1 87 ? 9.659 7.277 -9.886 1.00 95.38 87 TYR A CA 1
ATOM 722 C C . TYR A 1 87 ? 9.534 7.529 -8.376 1.00 95.38 87 TYR A C 1
ATOM 724 O O . TYR A 1 87 ? 8.611 7.035 -7.739 1.00 95.38 87 TYR A O 1
ATOM 732 N N . PHE A 1 88 ? 10.438 8.308 -7.791 1.00 94.38 88 PHE A N 1
ATOM 733 C CA . PHE A 1 88 ? 10.473 8.595 -6.362 1.00 94.38 88 PHE A CA 1
ATOM 734 C C . PHE A 1 88 ? 9.282 9.457 -5.934 1.00 94.38 88 PHE A C 1
ATOM 736 O O . PHE A 1 88 ? 8.644 9.170 -4.924 1.00 94.38 88 PHE A O 1
ATOM 743 N N . TYR A 1 89 ? 8.939 10.482 -6.721 1.00 93.06 89 TYR A N 1
ATOM 744 C CA . TYR A 1 89 ? 7.834 11.386 -6.398 1.00 93.06 89 TYR A CA 1
ATOM 745 C C . TYR A 1 89 ? 6.448 10.821 -6.719 1.00 93.06 89 TYR A C 1
ATOM 747 O O . TYR A 1 89 ? 5.484 11.181 -6.040 1.00 93.06 89 TYR A O 1
ATOM 755 N N . PHE A 1 90 ? 6.319 9.981 -7.750 1.00 93.75 90 PHE A N 1
ATOM 756 C CA . PHE A 1 90 ? 5.011 9.494 -8.207 1.00 93.75 90 PHE A CA 1
ATOM 757 C C . PHE A 1 90 ? 4.800 7.987 -8.020 1.00 93.75 90 PHE A C 1
ATOM 759 O O . PHE A 1 90 ? 3.669 7.518 -8.124 1.00 93.75 90 PHE A O 1
ATOM 766 N N . GLY A 1 91 ? 5.842 7.230 -7.691 1.00 93.06 91 GLY A N 1
ATOM 767 C CA . GLY A 1 91 ? 5.782 5.784 -7.510 1.00 93.06 91 GLY A CA 1
ATOM 768 C C . GLY A 1 91 ? 5.836 4.992 -8.820 1.00 93.06 91 GLY A C 1
ATOM 769 O O . GLY A 1 91 ? 6.055 5.525 -9.909 1.00 93.06 91 GLY A O 1
ATOM 770 N N . GLY A 1 92 ? 5.634 3.679 -8.693 1.00 94.88 92 GLY A N 1
ATOM 771 C CA . GLY A 1 92 ? 5.807 2.698 -9.768 1.00 94.88 92 GLY A CA 1
ATOM 772 C C . GLY A 1 92 ? 4.524 2.211 -10.444 1.00 94.88 92 GLY A C 1
ATOM 773 O O . GLY A 1 92 ? 4.566 1.174 -11.100 1.00 94.88 92 GLY A O 1
ATOM 774 N N . PHE A 1 93 ? 3.374 2.876 -10.270 1.00 94.38 93 PHE A N 1
ATOM 775 C CA . PHE A 1 93 ? 2.129 2.411 -10.901 1.00 94.38 93 PHE A CA 1
ATOM 776 C C . PHE A 1 93 ? 2.265 2.391 -12.436 1.00 94.38 93 PHE A C 1
ATOM 778 O O . PHE A 1 93 ? 2.656 3.414 -13.011 1.00 94.38 93 PHE A O 1
ATOM 785 N N . PRO A 1 94 ? 1.946 1.272 -13.114 1.00 92.75 94 PRO A N 1
ATOM 786 C CA . PRO A 1 94 ? 2.087 1.158 -14.567 1.00 92.75 94 PRO A CA 1
ATOM 787 C C . PRO A 1 94 ? 1.345 2.250 -15.351 1.00 92.75 94 PRO A C 1
ATOM 789 O O . PRO A 1 94 ? 1.869 2.794 -16.325 1.00 92.75 94 PRO A O 1
ATOM 792 N N . GLU A 1 95 ? 0.151 2.629 -14.897 1.00 91.50 95 GLU A N 1
ATOM 793 C CA . GLU A 1 95 ? -0.721 3.620 -15.528 1.00 91.50 95 GLU A CA 1
ATOM 794 C C . GLU A 1 95 ? -0.090 5.020 -15.563 1.00 91.50 95 GLU A C 1
ATOM 796 O O . GLU A 1 95 ? -0.343 5.799 -16.486 1.00 91.50 95 GLU A O 1
ATOM 801 N N . LEU A 1 96 ? 0.794 5.342 -14.609 1.00 91.31 96 LEU A N 1
ATOM 802 C CA . LEU A 1 96 ? 1.464 6.646 -14.532 1.00 91.31 96 LEU A CA 1
ATOM 803 C C . LEU A 1 96 ? 2.377 6.933 -15.726 1.00 91.31 96 LEU A C 1
ATOM 805 O O . LEU A 1 96 ? 2.751 8.087 -15.938 1.00 91.31 96 LEU A O 1
ATOM 809 N N . LEU A 1 97 ? 2.745 5.915 -16.507 1.00 87.62 97 LEU A N 1
ATOM 810 C CA . LEU A 1 97 ? 3.529 6.095 -17.727 1.00 87.62 97 LEU A CA 1
ATOM 811 C C . LEU A 1 97 ? 2.758 6.858 -18.811 1.00 87.62 97 LEU A C 1
ATOM 813 O O . LEU A 1 97 ? 3.383 7.551 -19.609 1.00 87.62 97 LEU A O 1
ATOM 817 N N . GLN A 1 98 ? 1.425 6.768 -18.817 1.00 89.00 98 GLN A N 1
ATOM 818 C CA . GLN A 1 98 ? 0.561 7.407 -19.819 1.00 89.00 98 GLN A CA 1
ATOM 819 C C . GLN A 1 98 ? -0.119 8.684 -19.301 1.00 89.00 98 GLN A C 1
ATOM 821 O O . GLN A 1 98 ? -0.708 9.449 -20.066 1.00 89.00 98 GLN A O 1
ATOM 826 N N . ILE A 1 99 ? -0.043 8.944 -17.995 1.00 91.94 99 ILE A N 1
ATOM 827 C CA . ILE A 1 99 ? -0.774 10.032 -17.344 1.00 91.94 99 ILE A CA 1
ATOM 828 C C . ILE A 1 99 ? 0.094 11.286 -17.253 1.00 91.94 99 ILE A C 1
ATOM 830 O O . ILE A 1 99 ? 1.158 11.291 -16.634 1.00 91.94 99 ILE A O 1
ATOM 834 N N . LYS A 1 100 ? -0.415 12.397 -17.798 1.00 89.75 100 LYS A N 1
ATOM 835 C CA . LYS A 1 100 ? 0.214 13.721 -17.658 1.00 89.75 100 LYS A CA 1
ATOM 836 C C . LYS A 1 100 ? 0.034 14.289 -16.244 1.00 89.75 100 LYS A C 1
ATOM 838 O O . LYS A 1 100 ? 1.001 14.687 -15.604 1.00 89.75 100 LYS A O 1
ATOM 843 N N . ALA A 1 101 ? -1.197 14.291 -15.725 1.00 93.88 101 ALA A N 1
ATOM 844 C CA . ALA A 1 101 ? -1.545 14.853 -14.415 1.00 93.88 101 ALA A CA 1
ATOM 845 C C . ALA A 1 101 ? -1.383 13.833 -13.266 1.00 93.88 101 ALA A C 1
ATOM 847 O O . ALA A 1 101 ? -2.335 13.507 -12.555 1.00 93.88 101 ALA A O 1
ATOM 848 N N . LYS A 1 102 ? -0.162 13.315 -13.076 1.00 93.94 102 LYS A N 1
ATOM 849 C CA . LYS A 1 102 ? 0.134 12.203 -12.146 1.00 93.94 102 LYS A CA 1
ATOM 850 C C . LYS A 1 102 ? -0.341 12.444 -10.714 1.00 93.94 102 LYS A C 1
ATOM 852 O O . LYS A 1 102 ? -0.963 11.576 -10.112 1.00 93.94 102 LYS A O 1
ATOM 857 N N . ARG A 1 103 ? -0.097 13.645 -10.176 1.00 93.88 103 ARG A N 1
ATOM 858 C CA . ARG A 1 103 ? -0.489 14.011 -8.803 1.00 93.88 103 ARG A CA 1
ATOM 859 C C . ARG A 1 103 ? -2.001 13.942 -8.595 1.00 93.88 103 ARG A C 1
ATOM 861 O O . ARG A 1 103 ? -2.452 13.448 -7.565 1.00 93.88 103 ARG A O 1
ATOM 868 N N . GLN A 1 104 ? -2.774 14.431 -9.561 1.00 95.31 104 GLN A N 1
ATOM 869 C CA . GLN A 1 104 ? -4.233 14.390 -9.495 1.00 95.31 104 GLN A CA 1
ATOM 870 C C . GLN A 1 104 ? -4.733 12.947 -9.557 1.00 95.31 104 GLN A C 1
ATOM 872 O O . GLN A 1 104 ? -5.586 12.560 -8.767 1.00 95.31 104 GLN A O 1
ATOM 877 N N . TRP A 1 105 ? -4.155 12.131 -10.438 1.00 95.19 105 TRP A N 1
ATOM 878 C CA . TRP A 1 105 ? -4.524 10.724 -10.543 1.00 95.19 105 TRP A CA 1
ATOM 879 C C . TRP A 1 105 ? -4.233 9.935 -9.260 1.00 95.19 105 TRP A C 1
ATOM 881 O O . TRP A 1 105 ? -5.121 9.253 -8.753 1.00 95.19 105 TRP A O 1
ATOM 891 N N . LEU A 1 106 ? -3.044 10.104 -8.669 1.00 94.69 106 LEU A N 1
ATOM 892 C CA . LEU A 1 106 ? -2.697 9.493 -7.379 1.00 94.69 106 LEU A CA 1
ATOM 893 C C . LEU A 1 106 ? -3.638 9.947 -6.261 1.00 94.69 106 LEU A C 1
ATOM 895 O O . LEU A 1 106 ? -4.054 9.144 -5.433 1.00 94.69 106 LEU A O 1
ATOM 899 N N . THR A 1 107 ? -4.011 11.229 -6.264 1.00 94.62 107 THR A N 1
ATOM 900 C CA . THR A 1 107 ? -4.969 11.788 -5.300 1.00 94.62 107 THR A CA 1
ATOM 901 C C . THR A 1 107 ? -6.347 11.145 -5.456 1.00 94.62 107 THR A C 1
ATOM 903 O O . THR A 1 107 ? -6.984 10.803 -4.462 1.00 94.62 107 THR A O 1
ATOM 906 N N . ASN A 1 108 ? -6.801 10.933 -6.692 1.00 94.81 108 ASN A N 1
ATOM 907 C CA . ASN A 1 108 ? -8.080 10.283 -6.976 1.00 94.81 108 ASN A CA 1
ATOM 908 C C . ASN A 1 108 ? -8.085 8.820 -6.520 1.00 94.81 108 ASN A C 1
ATOM 910 O O . ASN A 1 108 ? -9.054 8.388 -5.900 1.00 94.81 108 ASN A O 1
ATOM 914 N N . ILE A 1 109 ? -7.004 8.077 -6.773 1.00 93.06 109 ILE A N 1
ATOM 915 C CA . ILE A 1 109 ? -6.866 6.697 -6.289 1.00 93.06 109 ILE A CA 1
ATOM 916 C C . ILE A 1 109 ? -6.840 6.647 -4.769 1.00 93.06 109 ILE A C 1
ATOM 918 O O . ILE A 1 109 ? -7.602 5.885 -4.181 1.00 93.06 109 ILE A O 1
ATOM 922 N N . TYR A 1 110 ? -6.031 7.493 -4.131 1.00 93.94 110 TYR A N 1
ATOM 923 C CA . TYR A 1 110 ? -5.997 7.598 -2.676 1.00 93.94 110 TYR A CA 1
ATOM 924 C C . TYR A 1 110 ? -7.393 7.865 -2.105 1.00 93.94 110 TYR A C 1
ATOM 926 O O . TYR A 1 110 ? -7.820 7.173 -1.187 1.00 93.94 110 TYR A O 1
ATOM 934 N N . ASN A 1 111 ? -8.128 8.828 -2.668 1.00 94.62 111 ASN A N 1
ATOM 935 C CA . ASN A 1 111 ? -9.479 9.145 -2.215 1.00 94.62 111 ASN A CA 1
ATOM 936 C C . ASN A 1 111 ? -10.427 7.959 -2.409 1.00 94.62 111 ASN A C 1
ATOM 938 O O . ASN A 1 111 ? -11.189 7.647 -1.500 1.00 94.62 111 ASN A O 1
ATOM 942 N N . LYS A 1 112 ? -10.361 7.269 -3.555 1.00 92.62 112 LYS A N 1
ATOM 943 C CA . LYS A 1 112 ? -11.172 6.072 -3.805 1.00 92.62 112 LYS A CA 1
ATOM 944 C C . LYS A 1 112 ? -10.924 5.008 -2.733 1.00 92.62 112 LYS A C 1
ATOM 946 O O . LYS A 1 112 ? -11.888 4.563 -2.120 1.00 92.62 112 LYS A O 1
ATOM 951 N N . ILE A 1 113 ? -9.660 4.674 -2.465 1.00 91.81 113 ILE A N 1
ATOM 952 C CA . ILE A 1 113 ? -9.273 3.691 -1.440 1.00 91.81 113 ILE A CA 1
ATOM 953 C C . ILE A 1 113 ? -9.733 4.155 -0.053 1.00 91.81 113 ILE A C 1
ATOM 955 O O . ILE A 1 113 ? -10.369 3.409 0.686 1.00 91.81 113 ILE A O 1
ATOM 959 N N . PHE A 1 114 ? -9.466 5.418 0.290 1.00 93.94 114 PHE A N 1
ATOM 960 C CA . PHE A 1 114 ? -9.852 6.006 1.569 1.00 93.94 114 PHE A CA 1
ATOM 961 C C . PHE A 1 114 ? -11.359 5.890 1.823 1.00 93.94 114 PHE A C 1
ATOM 963 O O . PHE A 1 114 ? -11.776 5.421 2.880 1.00 93.94 114 PHE A O 1
ATOM 970 N N . PHE A 1 115 ? -12.186 6.305 0.865 1.00 92.00 115 PHE A N 1
ATOM 971 C CA . PHE A 1 115 ? -13.631 6.321 1.057 1.00 92.00 115 PHE A CA 1
ATOM 972 C C . PHE A 1 115 ? -14.249 4.927 0.930 1.00 92.00 115 PHE A C 1
ATOM 974 O O . PHE A 1 115 ? -14.931 4.482 1.851 1.00 92.00 115 PHE A O 1
ATOM 981 N N . SER A 1 116 ? -14.007 4.235 -0.184 1.00 87.69 116 SER A N 1
ATOM 982 C CA . SER A 1 116 ? -14.628 2.936 -0.475 1.00 87.69 116 SER A CA 1
ATOM 983 C C . SER A 1 116 ? -14.103 1.850 0.458 1.00 87.69 116 SER A C 1
ATOM 985 O O . SER A 1 116 ? -14.863 1.191 1.170 1.00 87.69 116 SER A O 1
ATOM 987 N N . ASP A 1 117 ? -12.784 1.685 0.482 1.00 86.69 117 ASP A N 1
ATOM 988 C CA . ASP A 1 117 ? -12.177 0.467 1.014 1.00 86.69 117 ASP A CA 1
ATOM 989 C C . ASP A 1 117 ? -11.901 0.570 2.512 1.00 86.69 117 ASP A C 1
ATOM 991 O O . ASP A 1 117 ? -11.783 -0.455 3.185 1.00 86.69 117 ASP A O 1
ATOM 995 N N . ILE A 1 118 ? -11.858 1.795 3.046 1.00 92.38 118 ILE A N 1
ATOM 996 C CA . ILE A 1 118 ? -11.605 2.046 4.464 1.00 92.38 118 ILE A CA 1
ATOM 997 C C . ILE A 1 118 ? -12.850 2.592 5.167 1.00 92.38 118 ILE A C 1
ATOM 999 O O . ILE A 1 118 ? -13.357 1.923 6.069 1.00 92.38 118 ILE A O 1
ATOM 1003 N N . VAL A 1 119 ? -13.348 3.777 4.791 1.00 93.75 119 VAL A N 1
ATOM 1004 C CA . VAL A 1 119 ? -14.434 4.451 5.531 1.00 93.75 119 VAL A CA 1
ATOM 1005 C C . VAL A 1 119 ? -15.747 3.680 5.448 1.00 93.75 119 VAL A C 1
ATOM 1007 O O . VAL A 1 119 ? -16.293 3.314 6.490 1.00 93.75 119 VAL A O 1
ATOM 1010 N N . VAL A 1 120 ? -16.235 3.413 4.232 1.00 90.69 120 VAL A N 1
ATOM 1011 C CA . VAL A 1 120 ? -17.523 2.740 4.009 1.00 90.69 120 VAL A CA 1
ATOM 1012 C C . VAL A 1 120 ? -17.459 1.296 4.497 1.00 90.69 120 VAL A C 1
ATOM 1014 O O . VAL A 1 120 ? -18.301 0.878 5.287 1.00 90.69 120 VAL A O 1
ATOM 1017 N N . ARG A 1 121 ? -16.425 0.547 4.094 1.00 86.44 121 ARG A N 1
ATOM 1018 C CA . ARG A 1 121 ? -16.280 -0.878 4.435 1.00 86.44 121 ARG A CA 1
ATOM 1019 C C . ARG A 1 121 ? -16.219 -1.145 5.941 1.00 86.44 121 ARG A C 1
ATOM 1021 O O . ARG A 1 121 ? -16.773 -2.138 6.399 1.00 86.44 121 ARG A O 1
ATOM 1028 N N . ASN A 1 122 ? -15.546 -0.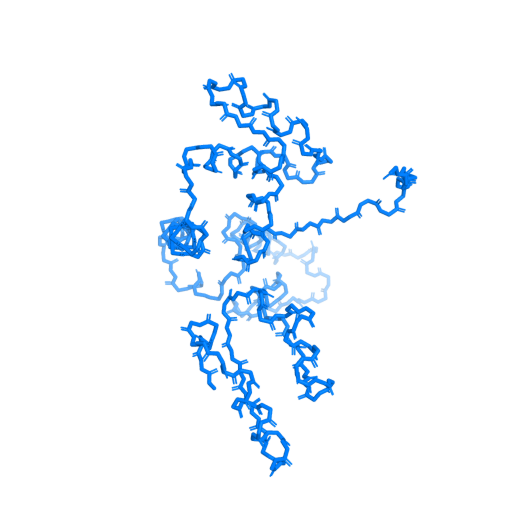285 6.706 1.00 89.69 122 ASN A N 1
ATOM 1029 C CA . ASN A 1 122 ? -15.348 -0.491 8.145 1.00 89.69 122 ASN A CA 1
ATOM 1030 C C . ASN A 1 122 ? -16.275 0.371 9.014 1.00 89.69 122 ASN A C 1
ATOM 1032 O O . ASN A 1 122 ? -16.084 0.425 10.231 1.00 89.69 122 ASN A O 1
ATOM 1036 N N . SER A 1 123 ? -17.256 1.059 8.412 1.00 91.50 123 SER A N 1
ATOM 1037 C CA . SER A 1 123 ? -18.184 1.965 9.105 1.00 91.50 123 SER A CA 1
ATOM 1038 C C . SER A 1 123 ? -17.457 2.935 10.049 1.00 91.50 123 SER A C 1
ATOM 1040 O O . SER A 1 123 ? -17.778 3.052 11.239 1.00 91.50 123 SER A O 1
ATOM 1042 N N . VAL A 1 124 ? -16.406 3.588 9.540 1.00 91.69 124 VAL A N 1
ATOM 1043 C CA . VAL A 1 124 ? -15.521 4.440 10.347 1.00 91.69 124 VAL A CA 1
ATOM 1044 C C . VAL A 1 124 ? -16.300 5.626 10.914 1.00 91.69 124 VAL A C 1
ATOM 1046 O O . VAL A 1 124 ? -16.801 6.467 10.178 1.00 91.69 124 VAL A O 1
ATOM 1049 N N . ARG A 1 125 ? -16.354 5.730 12.247 1.00 85.31 125 ARG A N 1
ATOM 1050 C CA . ARG A 1 125 ? -17.112 6.788 12.941 1.00 85.31 125 ARG A CA 1
ATOM 1051 C C . ARG A 1 125 ? -16.470 8.172 12.858 1.00 85.31 125 ARG A C 1
ATOM 1053 O O . ARG A 1 125 ? -17.178 9.168 12.830 1.00 85.31 125 ARG A O 1
ATOM 1060 N N . SER A 1 126 ? -15.137 8.248 12.893 1.00 89.06 126 SER A N 1
ATOM 1061 C CA . SER A 1 126 ? -14.399 9.516 12.855 1.00 89.06 126 SER A CA 1
ATOM 1062 C C . SER A 1 126 ? -13.446 9.529 11.667 1.00 89.06 126 SER A C 1
ATOM 1064 O O . SER A 1 126 ? -12.284 9.128 11.780 1.00 89.06 126 SER A O 1
ATOM 1066 N N . GLU A 1 127 ? -13.953 10.000 10.526 1.0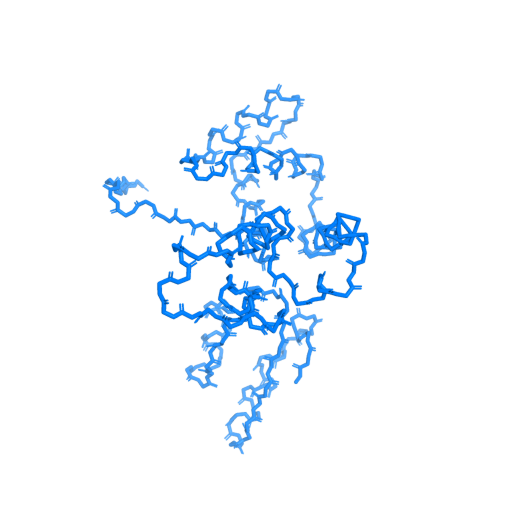0 92.06 127 GLU A N 1
ATOM 1067 C CA . GLU A 1 127 ? -13.157 10.187 9.309 1.00 92.06 127 GLU A CA 1
ATOM 1068 C C . GLU A 1 127 ? -12.004 11.164 9.528 1.00 92.06 127 GLU A C 1
ATOM 1070 O O . GLU A 1 127 ? -10.887 10.907 9.085 1.00 92.06 127 GLU A O 1
ATOM 1075 N N . GLU A 1 128 ? -12.246 12.260 10.249 1.00 91.75 128 GLU A N 1
ATOM 1076 C CA . GLU A 1 128 ? -11.218 13.268 10.509 1.00 91.75 128 GLU A CA 1
ATOM 1077 C C . GLU A 1 128 ? -10.068 12.689 11.344 1.00 91.75 128 GLU A C 1
ATOM 1079 O O . GLU A 1 128 ? -8.897 12.855 11.002 1.00 91.75 128 GLU A O 1
ATOM 1084 N N . GLY A 1 129 ? -10.382 11.899 12.379 1.00 92.75 129 GLY A N 1
ATOM 1085 C CA . GLY A 1 129 ? -9.368 11.189 13.158 1.00 92.75 129 GLY A CA 1
ATOM 1086 C C . GLY A 1 129 ? -8.535 10.234 12.298 1.00 92.75 129 GLY A C 1
ATOM 1087 O O . GLY A 1 129 ? -7.315 10.159 12.463 1.00 92.75 129 GLY A O 1
ATOM 1088 N N . LEU A 1 130 ? -9.168 9.545 11.342 1.00 94.50 130 LEU A N 1
ATOM 1089 C CA . LEU A 1 130 ? -8.477 8.673 10.392 1.00 94.50 130 LEU A CA 1
ATOM 1090 C C . LEU A 1 130 ? -7.593 9.474 9.421 1.00 94.50 130 LEU A C 1
ATOM 1092 O O . LEU A 1 130 ? -6.441 9.101 9.209 1.00 94.50 130 LEU A O 1
ATOM 1096 N N . ARG A 1 131 ? -8.070 10.598 8.870 1.00 93.38 131 ARG A N 1
ATOM 1097 C CA . ARG A 1 131 ? -7.262 11.469 7.992 1.00 93.38 131 ARG A CA 1
ATOM 1098 C C . ARG A 1 131 ? -6.024 11.992 8.705 1.00 93.38 131 ARG A C 1
ATOM 1100 O O . ARG A 1 131 ? -4.929 11.949 8.142 1.00 93.38 131 ARG A O 1
ATOM 1107 N N . ILE A 1 132 ? -6.172 12.452 9.947 1.00 92.94 132 ILE A N 1
ATOM 1108 C CA . ILE A 1 132 ? -5.038 12.913 10.752 1.00 92.94 132 ILE A CA 1
ATOM 1109 C C . ILE A 1 132 ? -4.085 11.752 11.037 1.00 92.94 132 ILE A C 1
ATOM 1111 O O . ILE A 1 132 ? -2.876 11.931 10.907 1.00 92.94 132 ILE A O 1
ATOM 1115 N N . CYS A 1 133 ? -4.604 10.562 11.354 1.00 93.12 133 CYS A N 1
ATOM 1116 C CA . CYS A 1 133 ? -3.801 9.352 11.530 1.00 93.12 133 CYS A CA 1
ATOM 1117 C C . CYS A 1 133 ? -2.924 9.074 10.296 1.00 93.12 133 CYS A C 1
ATOM 1119 O O . CYS A 1 133 ? -1.699 9.015 10.415 1.00 93.12 133 CYS A O 1
ATOM 1121 N N . ILE A 1 134 ? -3.524 9.021 9.101 1.00 93.44 134 ILE A N 1
ATOM 1122 C CA . ILE A 1 134 ? -2.809 8.807 7.831 1.00 93.44 134 ILE A CA 1
ATOM 1123 C C . ILE A 1 134 ? -1.766 9.903 7.599 1.00 93.44 134 ILE A C 1
ATOM 1125 O O . ILE A 1 134 ? -0.611 9.611 7.298 1.00 93.44 134 ILE A O 1
ATOM 1129 N N . LYS A 1 135 ? -2.138 11.174 7.791 1.00 91.94 135 LYS A N 1
ATOM 1130 C CA . LYS A 1 135 ? -1.226 12.312 7.614 1.00 91.94 135 LYS A CA 1
ATOM 1131 C C . LYS A 1 135 ? -0.032 12.246 8.568 1.00 91.94 135 LYS A C 1
ATOM 1133 O O . LYS A 1 135 ? 1.079 12.610 8.191 1.00 91.94 135 LYS A O 1
ATOM 1138 N N . ARG A 1 136 ? -0.235 11.800 9.811 1.00 90.19 136 ARG A N 1
ATOM 1139 C CA . ARG A 1 136 ? 0.850 11.617 10.787 1.00 90.19 136 ARG A CA 1
ATOM 1140 C C . ARG A 1 136 ? 1.763 10.463 10.392 1.00 90.19 136 ARG A C 1
ATOM 1142 O O . ARG A 1 136 ? 2.973 10.655 10.418 1.00 90.19 136 ARG A O 1
ATOM 1149 N N . LEU A 1 137 ? 1.208 9.333 9.961 1.00 91.12 137 LEU A N 1
ATOM 1150 C CA . LEU A 1 137 ? 1.986 8.198 9.456 1.00 91.12 137 LEU A CA 1
ATOM 1151 C C . LEU A 1 137 ? 2.833 8.592 8.236 1.00 91.12 137 LEU A C 1
ATOM 1153 O O . LEU A 1 137 ? 4.022 8.290 8.200 1.00 91.12 137 LEU A O 1
ATOM 1157 N N . ALA A 1 138 ? 2.268 9.361 7.302 1.00 89.81 138 ALA A N 1
ATOM 1158 C CA . ALA A 1 138 ? 2.987 9.869 6.132 1.00 89.81 138 ALA A CA 1
ATOM 1159 C C . ALA A 1 138 ? 4.160 10.808 6.487 1.00 89.81 138 ALA A C 1
ATOM 1161 O O . ALA A 1 138 ? 5.152 10.853 5.768 1.00 89.81 138 ALA A O 1
ATOM 1162 N N . ASN A 1 139 ? 4.083 11.531 7.610 1.00 87.88 139 ASN A N 1
ATOM 1163 C CA . ASN A 1 139 ? 5.175 12.387 8.093 1.00 87.88 139 ASN A CA 1
ATOM 1164 C C . ASN A 1 139 ? 6.240 11.629 8.901 1.00 87.88 139 ASN A C 1
ATOM 1166 O O . ASN A 1 139 ? 7.292 12.186 9.204 1.00 87.88 139 ASN A O 1
ATOM 1170 N N . CYS A 1 140 ? 5.963 10.387 9.294 1.00 84.56 140 CYS A N 1
ATOM 1171 C CA . CYS A 1 140 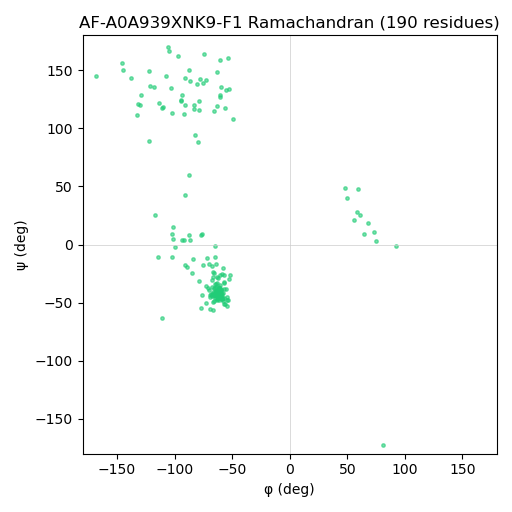? 6.842 9.560 10.120 1.00 84.56 140 CYS A CA 1
ATOM 1172 C C . CYS A 1 140 ? 7.313 8.306 9.372 1.00 84.56 140 CYS A C 1
ATOM 1174 O O . CYS A 1 140 ? 7.645 7.299 9.994 1.00 84.56 140 CYS A O 1
ATOM 1176 N N . VAL A 1 141 ? 7.341 8.353 8.038 1.00 81.44 141 VAL A N 1
ATOM 1177 C CA . VAL A 1 141 ? 7.837 7.249 7.209 1.00 81.44 141 VAL A CA 1
ATOM 1178 C C . VAL A 1 141 ? 9.265 6.887 7.639 1.00 81.44 141 VAL A C 1
ATOM 1180 O O . VAL A 1 141 ? 10.100 7.765 7.848 1.00 81.44 141 VAL A O 1
ATOM 1183 N N . MET A 1 142 ? 9.521 5.584 7.815 1.00 79.81 142 MET A N 1
ATOM 1184 C CA . MET A 1 142 ? 10.776 5.005 8.332 1.00 79.81 142 MET A CA 1
ATOM 1185 C C . MET A 1 142 ? 11.134 5.352 9.789 1.00 79.81 142 MET A C 1
ATOM 1187 O O . MET A 1 142 ? 12.226 5.013 10.238 1.00 79.81 142 MET A O 1
ATOM 1191 N N . GLN A 1 143 ? 10.236 5.980 10.553 1.00 83.12 143 GLN A N 1
ATOM 1192 C CA . GLN A 1 143 ? 10.433 6.223 11.983 1.00 83.12 143 GLN A CA 1
ATOM 1193 C C . GLN A 1 143 ? 9.601 5.241 12.821 1.00 83.12 143 GLN A C 1
ATOM 1195 O O . GLN A 1 143 ? 8.409 5.055 12.543 1.00 83.12 143 GLN A O 1
ATOM 1200 N N . PRO A 1 144 ? 10.175 4.633 13.878 1.00 81.69 144 PRO A N 1
ATOM 1201 C CA . PRO A 1 144 ? 9.422 3.753 14.760 1.00 81.69 144 PRO A CA 1
ATOM 1202 C C . PRO A 1 144 ? 8.282 4.536 15.417 1.00 81.69 144 PRO A C 1
ATOM 1204 O O . PRO A 1 144 ? 8.481 5.595 16.016 1.00 81.69 144 PRO A O 1
ATOM 1207 N N . THR A 1 145 ? 7.063 4.016 15.291 1.00 81.75 145 THR A N 1
ATOM 1208 C CA . THR A 1 145 ? 5.856 4.679 15.789 1.00 81.75 145 THR A CA 1
ATOM 1209 C C . THR A 1 145 ? 5.039 3.698 16.614 1.00 81.75 145 THR A C 1
ATOM 1211 O O . THR A 1 145 ? 4.591 2.676 16.105 1.00 81.75 145 THR A O 1
ATOM 1214 N N . SER A 1 146 ? 4.811 4.021 17.889 1.00 86.69 146 SER A N 1
ATOM 1215 C CA . SER A 1 146 ? 3.901 3.257 18.744 1.00 86.69 146 SER A CA 1
ATOM 1216 C C . SER A 1 146 ? 2.463 3.767 18.624 1.00 86.69 146 SER A C 1
ATOM 1218 O O . SER A 1 146 ? 2.223 4.964 18.425 1.00 86.69 146 SER A O 1
ATOM 1220 N N . TYR A 1 147 ? 1.484 2.878 18.814 1.00 89.19 147 TYR A N 1
ATOM 1221 C CA . TYR A 1 147 ? 0.061 3.240 18.766 1.00 89.19 147 TYR A CA 1
ATOM 1222 C C . TYR A 1 147 ? -0.309 4.291 19.821 1.00 89.19 147 TYR A C 1
ATOM 1224 O O . TYR A 1 147 ? -1.087 5.204 19.542 1.00 89.19 147 TYR A O 1
ATOM 1232 N N . ASN A 1 148 ? 0.314 4.238 21.002 1.00 89.44 148 ASN A N 1
ATOM 1233 C CA . ASN A 1 148 ? 0.123 5.236 22.057 1.00 89.44 148 ASN A CA 1
ATOM 1234 C C . ASN A 1 148 ? 0.638 6.619 21.642 1.00 89.44 148 ASN A C 1
ATOM 1236 O O . ASN A 1 148 ? -0.051 7.621 21.841 1.00 89.44 148 ASN A O 1
ATOM 1240 N N . ARG A 1 149 ? 1.819 6.687 21.012 1.00 88.50 149 ARG A N 1
ATOM 1241 C CA . ARG A 1 149 ? 2.358 7.949 20.489 1.00 88.50 149 ARG A CA 1
ATOM 1242 C C . ARG A 1 149 ? 1.423 8.538 19.436 1.00 88.50 149 ARG A C 1
ATOM 1244 O O . ARG A 1 149 ? 1.106 9.722 19.508 1.00 88.50 149 ARG A O 1
ATOM 1251 N N . LEU A 1 150 ? 0.944 7.717 18.503 1.00 90.44 150 LEU A N 1
ATOM 1252 C CA . LEU A 1 150 ? 0.026 8.162 17.456 1.00 90.44 150 LEU A CA 1
ATOM 1253 C C . LEU A 1 150 ? -1.314 8.645 18.033 1.00 90.44 150 LEU A C 1
ATOM 1255 O O . LEU A 1 150 ? -1.813 9.694 17.634 1.00 90.44 150 LEU A O 1
ATOM 1259 N N . THR A 1 151 ? -1.838 7.946 19.041 1.00 92.94 151 THR A N 1
ATOM 1260 C CA . THR A 1 151 ? -3.046 8.350 19.778 1.00 92.94 151 THR A CA 1
ATOM 1261 C C . THR A 1 151 ? -2.884 9.732 20.400 1.00 92.94 151 THR A C 1
ATOM 1263 O O . THR A 1 151 ? -3.737 10.597 20.209 1.00 92.94 151 THR A O 1
ATOM 1266 N N . ASN A 1 152 ? -1.775 9.977 21.100 1.00 91.12 152 ASN A N 1
ATOM 1267 C CA . ASN A 1 152 ? -1.518 11.266 21.744 1.00 91.12 152 ASN A CA 1
ATOM 1268 C C . ASN A 1 152 ? -1.368 12.405 20.724 1.00 91.12 152 ASN A C 1
ATOM 1270 O O . ASN A 1 152 ? -1.871 13.502 20.955 1.00 91.12 152 ASN A O 1
ATOM 1274 N N . LEU A 1 153 ? -0.744 12.137 19.572 1.00 89.38 153 LEU A N 1
ATOM 1275 C CA . LEU A 1 153 ? -0.612 13.107 18.479 1.00 89.38 153 LEU A CA 1
ATOM 1276 C C . LEU A 1 153 ? -1.945 13.450 17.805 1.00 89.38 153 LEU A C 1
ATOM 1278 O O . LEU A 1 153 ? -2.101 14.558 17.295 1.00 89.38 153 LEU A O 1
ATOM 1282 N N . ILE A 1 154 ? -2.895 12.514 17.760 1.00 90.31 154 ILE A N 1
ATOM 1283 C CA . ILE A 1 154 ? -4.247 12.793 17.261 1.00 90.31 154 ILE A CA 1
ATOM 1284 C C . ILE A 1 154 ? -5.029 13.570 18.325 1.00 90.31 154 ILE A C 1
ATOM 1286 O O . ILE A 1 154 ? -5.630 14.596 18.013 1.00 90.31 154 ILE A O 1
ATOM 1290 N N . LYS A 1 155 ? -4.940 13.173 19.601 1.00 91.81 155 LYS A N 1
ATOM 1291 C CA . LYS A 1 155 ? -5.567 13.908 20.711 1.00 91.81 155 LYS A CA 1
ATOM 1292 C C . LYS A 1 155 ? -5.119 15.362 20.798 1.00 91.81 155 LYS A C 1
ATOM 1294 O O . LYS A 1 155 ? -5.949 16.233 21.036 1.00 91.81 155 LYS A O 1
ATOM 1299 N N . SER A 1 156 ? -3.844 15.651 20.533 1.00 90.38 156 SER A N 1
ATOM 1300 C CA . SER A 1 156 ? -3.328 17.026 20.539 1.00 90.38 156 SER A CA 1
ATOM 1301 C C . SER A 1 156 ? -3.928 17.919 19.444 1.00 90.38 156 SER A C 1
ATOM 1303 O O . SER A 1 156 ? -3.712 19.124 19.466 1.00 90.38 156 SER A O 1
ATOM 1305 N N . THR A 1 157 ? -4.656 17.353 18.475 1.00 88.94 157 THR A N 1
ATOM 1306 C CA . THR A 1 157 ? -5.410 18.110 17.458 1.00 88.94 157 THR A CA 1
ATOM 1307 C C . THR A 1 157 ? -6.860 18.397 17.865 1.00 88.94 157 THR A C 1
ATOM 1309 O O . THR A 1 157 ? -7.606 18.972 17.083 1.00 88.94 157 THR A O 1
ATOM 1312 N N . GLY A 1 158 ? -7.264 18.014 19.083 1.00 88.94 158 GLY A N 1
ATOM 1313 C CA . GLY A 1 158 ? -8.619 18.210 19.611 1.00 88.94 158 GLY A CA 1
ATOM 1314 C C . GLY A 1 158 ? -9.570 17.030 19.382 1.00 88.94 158 GLY A C 1
ATOM 1315 O O . GLY A 1 158 ? -10.710 17.070 19.833 1.00 88.94 158 GLY A O 1
ATOM 1316 N N . ILE A 1 159 ? -9.117 15.957 18.725 1.00 89.94 159 ILE A N 1
ATOM 1317 C CA . ILE A 1 159 ? -9.937 14.768 18.453 1.00 89.94 159 ILE A CA 1
ATOM 1318 C C . ILE A 1 159 ? -9.781 13.747 19.574 1.00 89.94 159 ILE A C 1
ATOM 1320 O O . ILE A 1 159 ? -8.694 13.217 19.806 1.00 89.94 159 ILE A O 1
ATOM 1324 N N . ASN A 1 160 ? -10.883 13.400 20.236 1.00 89.00 160 ASN A N 1
ATOM 1325 C CA . ASN A 1 160 ? -10.869 12.339 21.233 1.00 89.00 160 ASN A CA 1
ATOM 1326 C C . ASN A 1 160 ? -10.888 10.955 20.561 1.00 89.00 160 ASN A C 1
ATOM 1328 O O . ASN A 1 160 ? -11.856 10.581 19.903 1.00 89.00 160 ASN A O 1
ATOM 1332 N N . ILE A 1 161 ? -9.813 10.188 20.738 1.00 91.69 161 ILE A N 1
ATOM 1333 C CA . ILE A 1 161 ? -9.646 8.838 20.188 1.00 91.69 161 ILE A CA 1
ATOM 1334 C C . ILE A 1 161 ? -8.866 7.966 21.176 1.00 91.69 161 ILE A C 1
ATOM 1336 O O . ILE A 1 161 ? -8.043 8.474 21.936 1.00 91.69 161 ILE A O 1
ATOM 1340 N N . ASN A 1 162 ? -9.106 6.656 21.197 1.00 91.69 162 ASN A N 1
ATOM 1341 C CA . ASN A 1 162 ? -8.354 5.722 22.036 1.00 91.69 162 ASN A CA 1
ATOM 1342 C C . ASN A 1 162 ? -7.347 4.900 21.206 1.00 91.69 162 ASN A C 1
ATOM 1344 O O . ASN A 1 162 ? -7.408 4.873 19.975 1.00 91.69 162 ASN A O 1
ATOM 1348 N N . ALA A 1 163 ? -6.418 4.230 21.891 1.00 92.62 163 ALA A N 1
ATOM 1349 C CA . ALA A 1 163 ? -5.379 3.435 21.238 1.00 92.62 163 ALA A CA 1
ATOM 1350 C C . ALA A 1 163 ? -5.947 2.260 20.428 1.00 92.62 163 ALA A C 1
ATOM 1352 O O . ALA A 1 163 ? -5.411 1.935 19.372 1.00 92.62 163 ALA A O 1
ATOM 1353 N N . THR A 1 164 ? -7.061 1.670 20.870 1.00 93.12 164 THR A N 1
ATOM 1354 C CA . THR A 1 164 ? -7.755 0.594 20.153 1.00 93.12 164 THR A CA 1
ATOM 1355 C C . THR A 1 164 ? -8.266 1.064 18.792 1.00 93.12 164 THR A C 1
ATOM 1357 O O . THR A 1 164 ? -8.02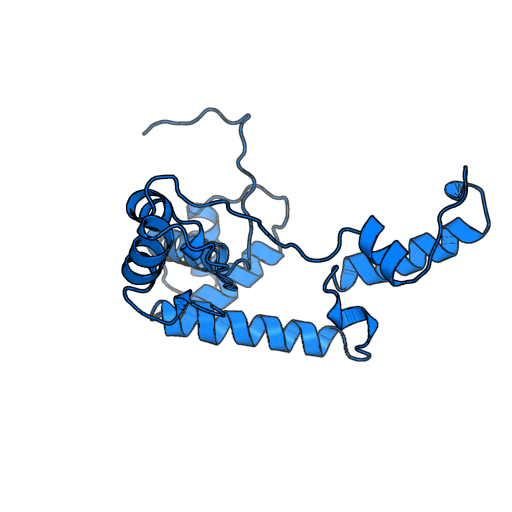3 0.408 17.786 1.00 93.12 164 THR A O 1
ATOM 1360 N N . THR A 1 165 ? -8.901 2.236 18.720 1.00 93.38 165 THR A N 1
ATOM 1361 C CA . THR A 1 165 ? -9.370 2.823 17.460 1.00 93.38 165 THR A CA 1
ATOM 1362 C C . THR A 1 165 ? -8.200 3.136 16.533 1.00 93.38 165 THR A C 1
ATOM 1364 O O . THR A 1 165 ? -8.289 2.873 15.339 1.00 93.38 165 THR A O 1
ATOM 1367 N N . VAL A 1 166 ? -7.084 3.646 17.063 1.00 93.75 166 VAL A N 1
ATOM 1368 C CA . VAL A 1 166 ? -5.873 3.895 16.264 1.00 93.75 166 VAL A CA 1
ATOM 1369 C C . VAL A 1 166 ? -5.286 2.590 15.722 1.00 93.75 166 VAL A C 1
ATOM 1371 O O . VAL A 1 166 ? -4.924 2.532 14.549 1.00 93.75 166 VAL A O 1
ATOM 1374 N N . SER A 1 167 ? -5.244 1.535 16.539 1.00 93.06 167 SER A N 1
ATOM 1375 C CA . SER A 1 167 ? -4.835 0.195 16.105 1.00 93.06 167 SER A CA 1
ATOM 1376 C C . SER A 1 167 ? -5.736 -0.328 14.982 1.00 93.06 167 SER A C 1
ATOM 1378 O O . SER A 1 167 ? -5.233 -0.793 13.962 1.00 93.06 167 SER A O 1
ATOM 1380 N N . ASN A 1 168 ? -7.058 -0.186 15.121 1.00 93.75 168 ASN A N 1
ATOM 1381 C CA . ASN A 1 168 ? -8.019 -0.575 14.087 1.00 93.75 168 ASN A CA 1
ATOM 1382 C C . ASN A 1 168 ? -7.822 0.230 12.798 1.00 93.75 168 ASN A C 1
ATOM 1384 O O . ASN A 1 168 ? -7.806 -0.346 11.719 1.00 93.75 168 ASN A O 1
ATOM 1388 N N . TYR A 1 169 ? -7.603 1.545 12.893 1.00 94.44 169 TYR A N 1
ATOM 1389 C CA . TYR A 1 169 ? -7.311 2.382 11.726 1.00 94.44 169 TYR A CA 1
ATOM 1390 C C . TYR A 1 169 ? -6.068 1.902 10.984 1.00 94.44 169 TYR A C 1
ATOM 1392 O O . TYR A 1 169 ? -6.101 1.782 9.765 1.00 94.44 169 TYR A O 1
ATOM 1400 N N . ILE A 1 170 ? -4.991 1.583 11.704 1.00 92.50 170 ILE A N 1
ATOM 1401 C CA . ILE A 1 170 ? -3.781 1.026 11.093 1.00 92.50 170 ILE A CA 1
ATOM 1402 C C . ILE A 1 170 ? -4.078 -0.315 10.421 1.00 92.50 170 ILE A C 1
ATOM 1404 O O . ILE A 1 170 ? -3.607 -0.538 9.309 1.00 92.50 170 ILE A O 1
ATOM 1408 N N . GLN A 1 171 ? -4.873 -1.183 11.050 1.00 91.25 171 GLN A N 1
ATOM 1409 C CA . GLN A 1 171 ? -5.263 -2.452 10.441 1.00 91.25 171 GLN A CA 1
ATOM 1410 C C . GLN A 1 171 ? -6.057 -2.236 9.146 1.00 91.25 171 GLN A C 1
ATOM 1412 O O . GLN A 1 171 ? -5.711 -2.822 8.128 1.00 91.25 171 GLN A O 1
ATOM 1417 N N . TYR A 1 172 ? -7.029 -1.321 9.132 1.00 92.75 172 TYR A N 1
ATOM 1418 C CA . TYR A 1 172 ? -7.800 -1.008 7.925 1.00 92.75 172 TYR A CA 1
ATOM 1419 C C . TYR A 1 172 ? -6.914 -0.472 6.792 1.00 92.75 172 TYR A C 1
ATOM 1421 O O . TYR A 1 172 ? -7.124 -0.810 5.630 1.00 92.75 172 TYR A O 1
ATOM 1429 N N . LEU A 1 173 ? -5.897 0.334 7.121 1.00 92.50 173 LEU A N 1
ATOM 1430 C CA . LEU A 1 173 ? -4.919 0.826 6.145 1.00 92.50 173 LEU A CA 1
ATOM 1431 C C . LEU A 1 173 ? -4.065 -0.303 5.554 1.00 92.50 173 LEU A C 1
ATOM 1433 O O . LEU A 1 173 ? -3.749 -0.256 4.365 1.00 92.50 173 LEU A O 1
ATOM 1437 N N . LYS A 1 174 ? -3.699 -1.304 6.364 1.00 89.88 174 LYS A N 1
ATOM 1438 C CA . LYS A 1 174 ? -2.977 -2.498 5.900 1.00 89.88 174 LYS A CA 1
ATOM 1439 C C . LYS A 1 174 ? -3.859 -3.376 5.017 1.00 89.88 174 LYS A C 1
ATOM 1441 O O . LYS A 1 174 ? -3.424 -3.781 3.945 1.00 89.88 174 LYS A O 1
ATOM 1446 N N . ASP A 1 175 ? -5.100 -3.617 5.432 1.00 88.12 175 ASP A N 1
ATOM 1447 C CA . ASP A 1 175 ? -6.057 -4.436 4.681 1.00 88.12 175 ASP A CA 1
ATOM 1448 C C . ASP A 1 175 ? -6.349 -3.819 3.304 1.00 88.12 175 ASP A C 1
ATOM 1450 O O . ASP A 1 175 ? -6.401 -4.519 2.295 1.00 88.12 175 ASP A O 1
ATOM 1454 N N . ALA A 1 176 ? -6.457 -2.489 3.238 1.00 89.12 176 ALA A N 1
ATOM 1455 C CA . ALA A 1 176 ? -6.622 -1.738 1.995 1.00 89.12 176 ALA A CA 1
ATOM 1456 C C . ALA A 1 176 ? -5.324 -1.583 1.169 1.00 89.12 176 ALA A C 1
ATOM 1458 O O . ALA A 1 176 ? -5.307 -0.813 0.210 1.00 89.12 176 ALA A O 1
ATOM 1459 N N . CYS A 1 177 ? -4.229 -2.259 1.545 1.00 88.44 177 CYS A N 1
ATOM 1460 C CA . CYS A 1 177 ? -2.915 -2.181 0.891 1.00 88.44 177 CYS A CA 1
ATOM 1461 C C . CYS A 1 177 ? -2.334 -0.756 0.794 1.00 88.44 177 CYS A C 1
ATOM 1463 O O . CYS A 1 177 ? -1.464 -0.489 -0.035 1.00 88.44 177 CYS A O 1
ATOM 1465 N N . LEU A 1 178 ? -2.801 0.173 1.635 1.00 89.81 178 LEU A N 1
ATOM 1466 C CA . LEU A 1 178 ? -2.354 1.567 1.628 1.00 89.81 178 LEU A CA 1
ATOM 1467 C C . LEU A 1 178 ? -1.080 1.761 2.463 1.00 89.81 178 LEU A C 1
ATOM 1469 O O . LEU A 1 178 ? -0.319 2.700 2.230 1.00 89.81 178 LEU A O 1
ATOM 1473 N N . LEU A 1 179 ? -0.843 0.876 3.436 1.00 88.56 179 LEU A N 1
ATOM 1474 C CA . LEU A 1 179 ? 0.337 0.882 4.293 1.00 88.56 179 LEU A CA 1
ATOM 1475 C C . LEU A 1 179 ? 0.867 -0.537 4.502 1.00 88.56 179 LEU A C 1
ATOM 1477 O O . LEU A 1 179 ? 0.103 -1.472 4.715 1.00 88.56 179 LEU A O 1
ATOM 1481 N N . PHE A 1 180 ? 2.191 -0.664 4.552 1.00 84.81 180 PHE A N 1
ATOM 1482 C CA . PHE A 1 180 ? 2.882 -1.885 4.961 1.00 84.81 180 PHE A CA 1
ATOM 1483 C C . PHE A 1 180 ? 3.698 -1.595 6.222 1.00 84.81 180 PHE A C 1
ATOM 1485 O O . PHE A 1 180 ? 4.341 -0.548 6.320 1.00 84.81 180 PHE A O 1
ATOM 1492 N N . SER A 1 181 ? 3.649 -2.491 7.210 1.00 80.00 181 SER A N 1
ATOM 1493 C CA . SER A 1 181 ? 4.491 -2.386 8.405 1.00 80.00 181 SER A CA 1
ATOM 1494 C C . SER A 1 181 ? 5.803 -3.125 8.206 1.00 80.00 181 SER A C 1
ATOM 1496 O O . SER A 1 181 ? 5.831 -4.200 7.614 1.00 80.00 181 SER A O 1
ATOM 1498 N N . ILE A 1 182 ? 6.871 -2.557 8.755 1.00 81.69 182 ILE A N 1
ATOM 1499 C CA . ILE A 1 182 ? 8.147 -3.239 8.933 1.00 81.69 182 ILE A CA 1
ATOM 1500 C C . ILE A 1 182 ? 8.303 -3.443 10.432 1.00 81.69 182 ILE A C 1
ATOM 1502 O O . ILE A 1 182 ? 8.332 -2.469 11.186 1.00 81.69 182 ILE A O 1
ATOM 1506 N N . ASP A 1 183 ? 8.363 -4.699 10.854 1.00 75.94 183 ASP A N 1
ATOM 1507 C CA . ASP A 1 183 ? 8.506 -5.034 12.263 1.00 75.94 183 ASP A CA 1
ATOM 1508 C C . ASP A 1 183 ? 9.973 -4.913 12.688 1.00 75.94 183 ASP A C 1
ATOM 1510 O O . ASP A 1 183 ? 10.893 -5.302 11.963 1.00 75.94 183 ASP A O 1
ATOM 1514 N N . ASN A 1 184 ? 10.201 -4.339 13.870 1.00 72.69 184 ASN A N 1
ATOM 1515 C CA . ASN A 1 184 ? 11.536 -4.251 14.442 1.00 72.69 184 ASN A CA 1
ATOM 1516 C C . ASN A 1 184 ? 11.885 -5.576 15.132 1.00 72.69 184 ASN A C 1
ATOM 1518 O O . ASN A 1 184 ? 11.557 -5.776 16.296 1.00 72.69 184 ASN A O 1
ATOM 1522 N N . TYR A 1 185 ? 12.569 -6.469 14.416 1.00 71.62 185 TYR A N 1
ATOM 1523 C CA . TYR A 1 185 ? 13.007 -7.769 14.942 1.00 71.62 185 TYR A CA 1
ATOM 1524 C C . TYR A 1 185 ? 14.156 -7.684 15.961 1.00 71.62 185 TYR A C 1
ATOM 1526 O O . TYR A 1 185 ? 14.476 -8.686 16.596 1.00 71.62 185 TYR A O 1
ATOM 1534 N N . ALA A 1 186 ? 14.802 -6.522 16.101 1.00 71.75 186 ALA A N 1
ATOM 1535 C CA . ALA A 1 186 ? 15.915 -6.327 17.029 1.00 71.75 186 ALA A CA 1
ATOM 1536 C C . ALA A 1 186 ? 15.465 -5.847 18.417 1.00 71.75 186 ALA A C 1
ATOM 1538 O O . ALA A 1 186 ? 16.236 -5.939 19.373 1.00 71.75 186 ALA A O 1
ATOM 1539 N N . ASP A 1 187 ? 14.243 -5.319 18.536 1.00 62.41 187 ASP A N 1
ATOM 1540 C CA . ASP A 1 187 ? 13.717 -4.894 19.828 1.00 62.41 187 ASP A CA 1
ATOM 1541 C C . ASP A 1 187 ? 13.309 -6.118 20.649 1.00 62.41 187 ASP A C 1
ATOM 1543 O O . ASP A 1 187 ? 12.742 -7.080 20.123 1.00 62.41 187 ASP A O 1
ATOM 1547 N N . LYS A 1 188 ? 13.598 -6.103 21.953 1.00 53.75 188 LYS A N 1
ATOM 1548 C CA . LYS A 1 188 ? 13.163 -7.195 22.827 1.00 53.75 188 LYS A CA 1
ATOM 1549 C C . LYS A 1 188 ? 11.640 -7.151 22.874 1.00 53.75 188 LYS A C 1
ATOM 1551 O O . LYS A 1 188 ? 11.078 -6.193 23.399 1.00 53.75 188 LYS A O 1
ATOM 1556 N N . PHE A 1 189 ? 10.984 -8.185 22.346 1.00 50.44 189 PHE A N 1
ATOM 1557 C CA . PHE A 1 189 ? 9.564 -8.424 22.581 1.00 50.44 189 PHE A CA 1
ATOM 1558 C C . PHE A 1 189 ? 9.316 -8.344 24.090 1.00 50.44 189 PHE A C 1
ATOM 1560 O O . PHE A 1 189 ? 9.742 -9.211 24.850 1.00 50.44 189 PHE A O 1
ATOM 1567 N N . VAL A 1 190 ? 8.665 -7.274 24.540 1.00 45.25 190 VAL A N 1
ATOM 1568 C CA . VAL A 1 190 ? 8.083 -7.246 25.876 1.00 45.25 190 VAL A CA 1
ATOM 1569 C C . VAL A 1 190 ? 6.780 -8.020 25.748 1.00 45.25 190 VAL A C 1
ATOM 1571 O O . VAL A 1 190 ? 5.748 -7.443 25.416 1.00 45.25 190 VAL A O 1
ATOM 1574 N N . GLU A 1 191 ? 6.845 -9.338 25.940 1.00 38.72 191 GLU A N 1
ATOM 1575 C CA . GLU A 1 191 ? 5.655 -10.117 26.276 1.00 38.72 191 GLU A CA 1
ATOM 1576 C C . GLU A 1 191 ? 5.042 -9.493 27.538 1.00 38.72 191 GLU A C 1
ATOM 1578 O O . GLU A 1 191 ? 5.687 -9.395 28.587 1.00 38.72 191 GLU A O 1
ATOM 1583 N N . ARG A 1 192 ? 3.817 -8.994 27.410 1.00 34.16 192 ARG A N 1
ATOM 1584 C CA . ARG A 1 192 ? 2.946 -8.612 28.518 1.00 34.16 192 ARG A CA 1
ATOM 1585 C C . ARG A 1 192 ? 1.561 -9.155 28.247 1.00 34.16 192 ARG A C 1
ATOM 1587 O O . ARG A 1 192 ? 1.124 -9.043 27.080 1.00 34.16 192 ARG A O 1
#

Solvent-accessible surface area (backbone atoms only — not comparable to full-atom values): 11775 Å² total; per-residue (Å²): 85,71,57,45,90,78,48,89,69,48,64,60,56,53,40,51,42,46,74,73,69,46,88,83,61,76,43,60,85,41,50,62,74,73,31,68,68,52,49,59,73,44,63,76,75,70,82,92,77,91,84,74,60,41,50,73,71,50,46,36,51,76,68,71,53,78,84,56,89,70,33,80,83,41,83,57,32,64,56,52,51,58,51,45,52,52,36,70,77,70,48,35,52,74,69,55,80,79,45,86,63,46,69,60,53,54,49,51,52,50,50,48,46,49,46,55,57,34,35,63,68,64,65,54,89,53,61,66,60,49,52,52,49,52,56,51,50,69,75,38,68,97,50,96,76,54,54,63,60,53,27,52,62,45,39,76,73,74,42,92,70,52,47,66,59,48,48,50,51,53,48,42,34,35,34,49,64,75,47,83,89,82,81,72,85,85,57,81,80,78,86,124

Sequence (192 aa):
MDEIQNIDGWEHFARRLANEKYTVYITGSNAKMLSRDIQTILGGRYWDVAVYPFSFKEFLKARNVKLEKNWQFSKTQGTVARIFDDYFYFGGFPELLQIKAKRQWLTNIYNKIFFSDIVVRNSVRSEEGLRICIKRLANCVMQPTSYNRLTNLIKSTGININATTVSNYIQYLKDACLLFSIDNYADKFVER

pLDDT: mean 87.14, std 9.77, range [34.16, 95.94]

Nearest PDB structures (foldseek):
  2w57-assembly1_B  TM=6.265E-01  e=2.044E+00  Vibrio cholerae
  6h1c-assembly1_B-2  TM=6.986E-01  e=4.300E+00  Pseudomonas aeruginosa PAO1
  2fu4-assembly1_A  TM=6.652E-01  e=6.237E+00  Escherichia coli BL21
  5l0p-assembly1_A-2  TM=3.043E-01  e=6.237E+00  Homo sapiens

Radius of gyration: 20.78 Å; Cα contacts (8 Å, |Δi|>4): 133; chains: 1; bounding box: 50×49×51 Å